Protein AF-A0A4Q2D491-F1 (afdb_monomer_lite)

Foldseek 3Di:
DWADPNRDADFQRADFAQLLCVLQPCVQDPPSQDLDLCVLDDPNAGDPSHDFSLPRLQFDDPNRNPCPVVLLVVLLLLLQQCLQADQQAADADPVRHHDQDDQDDDVVLLLVQLQVLLCQLQVDHRDDDPDPLSVLLVLLLVVVVCVPDPPSQCCNVVVVLVPPDCPDVSNVVVVVVVVNVVSLCCLLDVSLVVSLVCVVVVNGDDHQSNVQVVPADDDDDPSSVVSSSVSSVVSSCSSSVRRPLSSQLSSLSSSSSNVCVVLSVVQSVQCCVQVNRSGRDDPVSVVSRSSSVSSSSSSSSNDSSPSRDDKDFACAWDADPNIIHHGGHTYGDHD

InterPro domains:
  IPR001128 Cytochrome P450 [PF00067] (1-97)
  IPR001128 Cytochrome P450 [PF00067] (179-332)
  IPR002401 Cytochrome P450, E-class, group I [PR00463] (18-42)
  IPR002401 Cytochrome P450, E-class, group I [PR00463] (55-65)
  IPR002401 Cytochrome P450, E-class, group I [PR00463] (65-88)
  IPR017972 Cytochrome P450, conserved site [PS00086] (58-67)
  IPR036396 Cytochrome P450 superfamily [G3DSA:1.10.630.10] (1-112)
  IPR036396 Cytochrome P450 superfamily [G3DSA:1.10.630.10] (113-335)
  IPR036396 Cytochrome P450 superfamily [SSF48264] (1-95)
  IPR036396 Cytochrome P450 superfamily [SSF48264] (119-334)
  IPR050364 Cytochrome P450 monooxygenase, fungi [PTHR46300] (119-334)

Structure (mmCIF, N/CA/C/O backbone):
data_AF-A0A4Q2D491-F1
#
_entry.id   AF-A0A4Q2D491-F1
#
loop_
_atom_site.group_PDB
_atom_site.id
_atom_site.type_symbol
_atom_site.label_atom_id
_atom_site.label_alt_id
_atom_site.label_comp_id
_atom_site.label_asym_id
_atom_site.label_entity_id
_atom_site.label_seq_id
_atom_site.pdbx_PDB_ins_code
_atom_site.Cartn_x
_atom_site.Cartn_y
_atom_site.Cartn_z
_atom_site.occupancy
_atom_site.B_iso_or_equiv
_atom_site.auth_seq_id
_atom_site.auth_comp_id
_atom_site.auth_asym_id
_atom_site.auth_atom_id
_atom_site.pdbx_PDB_model_num
ATOM 1 N N . ASP A 1 1 ? -6.717 -22.968 -24.509 1.00 47.34 1 ASP A N 1
ATOM 2 C CA . ASP A 1 1 ? -8.047 -22.905 -23.898 1.00 47.34 1 ASP A CA 1
ATOM 3 C C . ASP A 1 1 ? -8.009 -23.733 -22.624 1.00 47.34 1 ASP A C 1
ATOM 5 O O . ASP A 1 1 ? -7.228 -24.673 -22.587 1.00 47.34 1 ASP A O 1
ATOM 9 N N . ASP A 1 2 ? -8.768 -23.362 -21.606 1.00 48.88 2 ASP A N 1
ATOM 10 C CA . ASP A 1 2 ? -8.776 -23.916 -20.249 1.00 48.88 2 ASP A CA 1
ATOM 11 C C . ASP A 1 2 ? -10.232 -24.236 -19.840 1.00 48.88 2 ASP A C 1
ATOM 13 O O . ASP A 1 2 ? -11.151 -23.842 -20.555 1.00 48.88 2 ASP A O 1
ATOM 17 N N . VAL A 1 3 ? -10.471 -25.006 -18.779 1.00 57.97 3 VAL A N 1
ATOM 18 C CA . VAL A 1 3 ? -11.805 -25.252 -18.212 1.00 57.97 3 VAL A CA 1
ATOM 19 C C . VAL A 1 3 ? -11.719 -25.150 -16.690 1.00 57.97 3 VAL A C 1
ATOM 21 O O . VAL A 1 3 ? -11.166 -26.037 -16.056 1.00 57.97 3 VAL A O 1
ATOM 24 N N . TYR A 1 4 ? -12.301 -24.111 -16.093 1.00 58.81 4 TYR A N 1
ATOM 25 C CA . TYR A 1 4 ? -12.357 -23.935 -14.634 1.00 58.81 4 TYR A CA 1
ATOM 26 C C . TYR A 1 4 ? -13.796 -24.116 -14.151 1.00 58.81 4 TYR A C 1
ATOM 28 O O . TYR A 1 4 ? -14.694 -23.515 -14.734 1.00 58.81 4 TYR A O 1
ATOM 36 N N . ASP A 1 5 ? -14.043 -24.971 -13.154 1.00 64.94 5 ASP A N 1
ATOM 37 C CA . ASP A 1 5 ? -15.394 -25.324 -12.669 1.00 64.94 5 ASP A CA 1
ATOM 38 C C . ASP A 1 5 ? -16.400 -25.677 -13.787 1.00 64.94 5 ASP A C 1
ATOM 40 O O . ASP A 1 5 ? -17.589 -25.367 -13.730 1.00 64.94 5 ASP A O 1
ATOM 44 N N . GLY A 1 6 ? -15.918 -26.326 -14.852 1.00 73.12 6 GLY A N 1
ATOM 45 C CA . GLY A 1 6 ? -16.731 -26.686 -16.020 1.00 73.12 6 GLY A CA 1
ATOM 46 C C . GLY A 1 6 ? -16.909 -25.575 -17.068 1.00 73.12 6 GLY A C 1
ATOM 47 O O . GLY A 1 6 ? -17.537 -25.820 -18.098 1.00 73.12 6 GLY A O 1
ATOM 48 N N . TYR A 1 7 ? -16.325 -24.388 -16.873 1.00 56.91 7 TYR A N 1
ATOM 49 C CA . TYR A 1 7 ? -16.370 -23.262 -17.814 1.00 56.91 7 TYR A CA 1
ATOM 50 C C . TYR A 1 7 ? -15.149 -23.207 -18.727 1.00 56.91 7 TYR A C 1
ATOM 52 O O . TYR A 1 7 ? -14.037 -23.007 -18.254 1.00 56.91 7 TYR A O 1
ATOM 60 N N . PHE A 1 8 ? -15.356 -23.285 -20.043 1.00 68.31 8 PHE A N 1
ATOM 61 C CA . PHE A 1 8 ? -14.289 -23.153 -21.039 1.00 68.31 8 PHE A CA 1
ATOM 62 C C . PHE A 1 8 ? -13.758 -21.710 -21.164 1.00 68.31 8 PHE A C 1
ATOM 64 O O . PHE A 1 8 ? -14.511 -20.784 -21.459 1.00 68.31 8 PHE A O 1
ATOM 71 N N . ILE A 1 9 ? -12.447 -21.535 -21.005 1.00 66.56 9 ILE A N 1
ATOM 72 C CA . ILE A 1 9 ? -11.675 -20.290 -21.048 1.00 66.56 9 ILE A CA 1
ATOM 73 C C . ILE A 1 9 ? -10.762 -20.308 -22.292 1.00 66.56 9 ILE A C 1
ATOM 75 O O . ILE A 1 9 ? -9.704 -20.933 -22.289 1.00 66.56 9 ILE A O 1
ATOM 79 N N . PRO A 1 10 ? -11.101 -19.615 -23.386 1.00 60.81 10 PRO A N 1
ATOM 80 C CA . PRO A 1 10 ? -10.273 -19.589 -24.593 1.00 60.81 10 PRO A CA 1
ATOM 81 C C . PRO A 1 10 ? -8.846 -19.042 -24.386 1.00 60.81 10 PRO A C 1
ATOM 83 O O . PRO A 1 10 ? -8.583 -18.217 -23.511 1.00 60.81 10 PRO A O 1
ATOM 86 N N . LYS A 1 11 ? -7.906 -19.419 -25.253 1.00 53.31 11 LYS A N 1
ATOM 87 C CA . LYS A 1 11 ? -6.553 -18.857 -25.322 1.00 53.31 11 LYS A CA 1
ATOM 88 C C . LYS A 1 11 ? -6.635 -17.353 -25.573 1.00 53.31 11 LYS A C 1
ATOM 90 O O . LYS A 1 11 ? -7.347 -16.898 -26.463 1.00 53.31 11 LYS A O 1
ATOM 95 N N . GLY A 1 12 ? -5.861 -16.586 -24.808 1.00 59.22 12 GLY A N 1
ATOM 96 C CA . GLY A 1 12 ? -5.894 -15.123 -24.865 1.00 59.22 12 GLY A CA 1
ATOM 97 C C . GLY A 1 12 ? -7.047 -14.489 -24.077 1.00 59.22 12 GLY A C 1
ATOM 98 O O . GLY A 1 12 ? -7.159 -13.263 -24.077 1.00 59.22 12 GLY A O 1
ATOM 99 N N . THR A 1 13 ? -7.867 -15.288 -23.381 1.00 57.44 13 THR A N 1
ATOM 100 C CA . THR A 1 13 ? -8.805 -14.784 -22.367 1.00 57.44 13 THR A CA 1
ATOM 101 C C . THR A 1 13 ? -8.038 -14.118 -21.232 1.00 57.44 13 THR A C 1
ATOM 103 O O . THR A 1 13 ? -6.952 -14.558 -20.858 1.00 57.44 13 THR A O 1
ATOM 106 N N . ILE A 1 14 ? -8.615 -13.039 -20.709 1.00 61.59 14 ILE A N 1
ATOM 107 C CA . ILE A 1 14 ? -8.127 -12.325 -19.534 1.00 61.59 14 ILE A CA 1
ATOM 108 C C . ILE A 1 14 ? -9.019 -12.733 -18.368 1.00 61.59 14 ILE A C 1
ATOM 110 O O . ILE A 1 14 ? -10.216 -12.458 -18.396 1.00 61.59 14 ILE A O 1
ATOM 114 N N . VAL A 1 15 ? -8.444 -13.383 -17.363 1.00 60.94 15 VAL A N 1
ATOM 115 C CA . VAL A 1 15 ? -9.146 -13.791 -16.134 1.00 60.94 15 VAL A CA 1
ATOM 116 C C . VAL A 1 15 ? -8.728 -12.843 -15.025 1.00 60.94 15 VAL A C 1
ATOM 118 O O . VAL A 1 15 ? -7.535 -12.739 -14.825 1.00 60.94 15 VAL A O 1
ATOM 121 N N . PHE A 1 16 ? -9.640 -12.161 -14.326 1.00 67.56 16 PHE A N 1
ATOM 122 C CA . PHE A 1 16 ? -9.298 -11.225 -13.241 1.00 67.56 16 PHE A CA 1
ATOM 123 C C . PHE A 1 16 ? -9.371 -11.890 -11.864 1.00 67.56 16 PHE A C 1
ATOM 125 O O . PHE A 1 16 ? -10.321 -12.613 -11.577 1.00 67.56 16 PHE A O 1
ATOM 132 N N . GLY A 1 17 ? -8.404 -11.580 -10.998 1.00 73.31 17 GLY A N 1
ATOM 133 C CA . GLY A 1 17 ? -8.404 -12.008 -9.607 1.00 73.31 17 GLY A CA 1
ATOM 134 C C . GLY A 1 17 ? -9.293 -11.070 -8.822 1.00 73.31 17 GLY A C 1
ATOM 135 O O . GLY A 1 17 ? -8.900 -9.934 -8.553 1.00 73.31 17 GLY A O 1
ATOM 136 N N . ASN A 1 18 ? -10.509 -11.507 -8.510 1.00 83.75 18 ASN A N 1
ATOM 137 C CA . ASN A 1 18 ? -11.500 -10.654 -7.872 1.00 83.75 18 ASN A CA 1
ATOM 138 C C . ASN A 1 18 ? -11.264 -10.604 -6.357 1.00 83.75 18 ASN A C 1
ATOM 140 O O . ASN A 1 18 ? -12.032 -11.170 -5.584 1.00 83.75 18 ASN A O 1
ATOM 144 N N . ALA A 1 19 ? -10.194 -9.918 -5.939 1.00 88.31 19 ALA A N 1
ATOM 145 C CA . ALA A 1 19 ? -9.876 -9.696 -4.528 1.00 88.31 19 ALA A CA 1
ATOM 146 C C . ALA A 1 19 ? -11.067 -9.091 -3.775 1.00 88.31 19 ALA A C 1
ATOM 148 O O . ALA A 1 19 ? -11.337 -9.479 -2.642 1.00 88.31 19 ALA A O 1
ATOM 149 N N . TRP A 1 20 ? -11.823 -8.193 -4.419 1.00 91.69 20 TRP A N 1
ATOM 150 C CA . TRP A 1 20 ? -13.061 -7.666 -3.847 1.00 91.69 20 TRP A CA 1
ATOM 151 C C . TRP A 1 20 ? -14.100 -8.759 -3.614 1.00 91.69 20 TRP A C 1
ATOM 153 O O . TRP A 1 20 ? -14.623 -8.840 -2.510 1.00 91.69 20 TRP A O 1
ATOM 163 N N . GLY A 1 21 ? -14.341 -9.618 -4.605 1.00 90.94 21 GLY A N 1
ATOM 164 C CA . GLY A 1 21 ? -15.260 -10.751 -4.500 1.00 90.94 21 GLY A CA 1
ATOM 165 C C . GLY A 1 21 ? -14.878 -11.708 -3.375 1.00 90.94 21 GLY A C 1
ATOM 166 O O . GLY A 1 21 ? -15.711 -11.978 -2.522 1.00 90.94 21 GLY A O 1
ATOM 167 N N . ILE A 1 22 ? -13.609 -12.125 -3.308 1.00 90.69 22 ILE A N 1
ATOM 168 C CA . ILE A 1 22 ? -13.096 -13.016 -2.250 1.00 90.69 22 ILE A CA 1
ATOM 169 C C . ILE A 1 22 ? -13.307 -12.385 -0.863 1.00 90.69 22 ILE A C 1
ATOM 171 O O . ILE A 1 22 ? -13.698 -13.049 0.089 1.00 90.69 22 ILE A O 1
ATOM 175 N N . MET A 1 23 ? -13.070 -11.077 -0.739 1.00 94.19 23 MET A N 1
ATOM 176 C CA . MET A 1 23 ? -13.169 -10.347 0.530 1.00 94.19 23 MET A CA 1
ATOM 177 C C . MET A 1 23 ? -14.598 -9.906 0.880 1.00 94.19 23 MET A C 1
ATOM 179 O O . MET A 1 23 ? -14.816 -9.371 1.969 1.00 94.19 23 MET A O 1
ATOM 183 N N . HIS A 1 24 ? -15.559 -10.124 -0.022 1.00 94.75 24 HIS A N 1
ATOM 184 C CA . HIS A 1 24 ? -16.980 -9.816 0.159 1.00 94.75 24 HIS A CA 1
ATOM 185 C C . HIS A 1 24 ? -17.886 -11.035 -0.052 1.00 94.75 24 HIS A C 1
ATOM 187 O O . HIS A 1 24 ? -19.096 -10.876 -0.217 1.00 94.75 24 HIS A O 1
ATOM 193 N N . ASP A 1 25 ? -17.316 -12.239 -0.040 1.00 94.00 25 ASP A N 1
ATOM 194 C CA . ASP A 1 25 ? -18.075 -13.477 -0.129 1.00 94.00 25 ASP A CA 1
ATOM 195 C C . ASP A 1 25 ? -18.938 -13.646 1.139 1.00 94.00 25 ASP A C 1
ATOM 197 O O . ASP A 1 25 ? -18.376 -13.723 2.238 1.00 94.00 25 ASP A O 1
ATOM 201 N N . PRO A 1 26 ? -20.282 -13.674 1.031 1.00 94.50 26 PRO A N 1
ATOM 202 C CA . PRO A 1 26 ? -21.166 -13.824 2.184 1.00 94.50 26 PRO A CA 1
ATOM 203 C C . PRO A 1 26 ? -21.059 -15.194 2.869 1.00 94.50 26 PRO A C 1
ATOM 205 O O . PRO A 1 26 ? -21.454 -15.299 4.030 1.00 94.50 26 PRO A O 1
ATOM 208 N N . ASP A 1 27 ? -20.517 -16.214 2.195 1.00 92.75 27 ASP A N 1
ATOM 209 C CA . ASP A 1 27 ? -20.285 -17.536 2.787 1.00 92.75 27 ASP A CA 1
ATOM 210 C C . ASP A 1 27 ? -19.030 -17.547 3.682 1.00 92.75 27 ASP A C 1
ATOM 212 O O . ASP A 1 27 ? -18.901 -18.390 4.572 1.00 92.75 27 ASP A O 1
ATOM 216 N N . VAL A 1 28 ? -18.119 -16.583 3.485 1.00 91.69 28 VAL A N 1
ATOM 217 C CA . VAL A 1 28 ? -16.882 -16.416 4.270 1.00 91.69 28 VAL A CA 1
ATOM 218 C C . VAL A 1 28 ? -17.012 -15.291 5.301 1.00 91.69 28 VAL A C 1
ATOM 220 O O . VAL A 1 28 ? -16.565 -15.429 6.441 1.00 91.69 28 VAL A O 1
ATOM 223 N N . PHE A 1 29 ? -17.620 -14.166 4.919 1.00 94.44 29 PHE A N 1
ATOM 224 C CA . PHE A 1 29 ? -17.754 -12.972 5.749 1.00 94.44 29 PHE A CA 1
ATOM 225 C C . PHE A 1 29 ? -19.225 -12.622 5.969 1.00 94.44 29 PHE A C 1
ATOM 227 O O . PHE A 1 29 ? -19.897 -12.115 5.074 1.00 94.44 29 PHE A O 1
ATOM 234 N N . GLU A 1 30 ? -19.709 -12.793 7.201 1.00 93.75 30 GLU A N 1
ATOM 235 C CA . GLU A 1 30 ? -21.053 -12.346 7.579 1.00 93.75 30 GLU A CA 1
ATOM 236 C C . GLU A 1 30 ? -21.197 -10.824 7.398 1.00 93.75 30 GLU A C 1
ATOM 238 O O . GLU A 1 30 ? -20.376 -10.052 7.909 1.00 93.75 30 GLU A O 1
ATOM 243 N N . ASP A 1 31 ? -22.255 -10.397 6.701 1.00 94.94 31 ASP A N 1
ATOM 244 C CA . ASP A 1 31 ? -22.530 -8.994 6.362 1.00 94.94 31 ASP A CA 1
ATOM 245 C C . ASP A 1 31 ? -21.290 -8.288 5.767 1.00 94.94 31 ASP A C 1
ATOM 247 O O . ASP A 1 31 ? -20.696 -7.399 6.391 1.00 94.94 31 ASP A O 1
ATOM 251 N N . PRO A 1 32 ? -20.845 -8.716 4.570 1.00 95.44 32 PRO A N 1
ATOM 252 C CA . PRO A 1 32 ? -19.540 -8.344 4.025 1.00 95.44 32 PRO A CA 1
ATOM 253 C C . PRO A 1 32 ? -19.431 -6.855 3.674 1.00 95.44 32 PRO A C 1
ATOM 255 O O . PRO A 1 32 ? -18.327 -6.320 3.564 1.00 95.44 32 PRO A O 1
ATOM 258 N N . MET A 1 33 ? -20.564 -6.170 3.503 1.00 95.50 33 MET A N 1
ATOM 259 C CA . MET A 1 33 ? -20.611 -4.750 3.147 1.00 95.50 33 MET A CA 1
ATOM 260 C C . MET A 1 33 ? -20.472 -3.822 4.357 1.00 95.50 33 MET A C 1
ATOM 262 O O . MET A 1 33 ? -20.156 -2.643 4.182 1.00 95.50 33 MET A O 1
ATOM 266 N N . ALA A 1 34 ? -20.701 -4.327 5.570 1.00 94.50 34 ALA A N 1
ATOM 267 C CA . ALA A 1 34 ? -20.517 -3.566 6.795 1.00 94.50 34 ALA A CA 1
ATOM 268 C C . ALA A 1 34 ? -19.050 -3.589 7.239 1.00 94.50 34 ALA A C 1
ATOM 270 O O . ALA A 1 34 ? -18.360 -4.601 7.101 1.00 94.50 34 ALA A O 1
ATOM 271 N N . PHE A 1 35 ? -18.588 -2.471 7.799 1.00 95.69 35 PHE A N 1
ATOM 272 C CA . PHE A 1 35 ? -17.279 -2.379 8.436 1.00 95.69 35 PHE A CA 1
ATOM 273 C C . PHE A 1 35 ? -17.396 -2.896 9.876 1.00 95.69 35 PHE A C 1
ATOM 275 O O . PHE A 1 35 ? -17.970 -2.212 10.715 1.00 95.69 35 PHE A O 1
ATOM 282 N N . LYS A 1 36 ? -16.906 -4.110 10.146 1.00 95.50 36 LYS A N 1
ATOM 283 C CA . LYS A 1 36 ? -17.017 -4.807 11.443 1.00 95.50 36 LYS A CA 1
ATOM 284 C C . LYS A 1 36 ? -15.678 -5.402 11.898 1.00 95.50 36 LYS A C 1
ATOM 286 O O . LYS A 1 36 ? -15.443 -6.593 11.677 1.00 95.50 36 LYS A O 1
ATOM 291 N N . PRO A 1 37 ? -14.767 -4.619 12.504 1.00 96.19 37 PRO A N 1
ATOM 292 C CA . PRO A 1 37 ? -13.490 -5.122 13.015 1.00 96.19 37 PRO A CA 1
ATOM 293 C C . PRO A 1 37 ? -13.621 -6.272 14.010 1.00 96.19 37 PRO A C 1
ATOM 295 O O . PRO A 1 37 ? -12.779 -7.166 14.033 1.00 96.19 37 PRO A O 1
ATOM 298 N N . GLU A 1 38 ? -14.696 -6.295 14.795 1.00 95.25 38 GLU A N 1
ATOM 299 C CA . GLU A 1 38 ? -14.964 -7.305 15.813 1.00 95.25 38 GLU A CA 1
ATOM 300 C C . GLU A 1 38 ? -14.979 -8.738 15.268 1.00 95.25 38 GLU A C 1
ATOM 302 O O . GLU A 1 38 ? -14.705 -9.663 16.027 1.00 95.25 38 GLU A O 1
ATOM 307 N N . ARG A 1 39 ? -15.197 -8.949 13.958 1.00 95.50 39 ARG A N 1
ATOM 308 C CA . ARG A 1 39 ? -15.107 -10.287 13.346 1.00 95.50 39 ARG A CA 1
ATOM 309 C C . ARG A 1 39 ? -13.721 -10.912 13.536 1.00 95.50 39 ARG A C 1
ATOM 311 O O . ARG A 1 39 ? -13.605 -12.115 13.764 1.00 95.50 39 ARG A O 1
ATOM 318 N N . PHE A 1 40 ? -12.671 -10.091 13.512 1.00 96.19 40 PHE A N 1
ATOM 319 C CA . PHE A 1 40 ? -11.289 -10.526 13.718 1.00 96.19 40 PHE A CA 1
ATOM 320 C C . PHE A 1 40 ? -10.933 -10.715 15.195 1.00 96.19 40 PHE A C 1
ATOM 322 O O . PHE A 1 40 ? -9.774 -10.996 15.504 1.00 96.19 40 PHE A O 1
ATOM 329 N N . LEU A 1 41 ? -11.906 -10.599 16.104 1.00 94.94 41 LEU A N 1
ATOM 330 C CA . LEU A 1 41 ? -11.734 -10.787 17.536 1.00 94.94 41 LEU A CA 1
ATOM 331 C C . LEU A 1 41 ? -12.637 -11.906 18.069 1.00 94.94 41 LEU A C 1
ATOM 333 O O . LEU A 1 41 ? -13.798 -12.044 17.699 1.00 94.94 41 LEU A O 1
ATOM 337 N N . ARG A 1 42 ? -12.097 -12.708 18.985 1.00 94.06 42 ARG A N 1
ATOM 338 C CA . ARG A 1 42 ? -12.832 -13.667 19.813 1.00 94.06 42 ARG A CA 1
ATOM 339 C C . ARG A 1 42 ? -12.320 -13.527 21.240 1.00 94.06 42 ARG A C 1
ATOM 341 O O . ARG A 1 42 ? -11.121 -13.651 21.477 1.00 94.06 42 ARG A O 1
ATOM 348 N N . ASP A 1 43 ? -13.212 -13.206 22.175 1.00 89.56 43 ASP A N 1
ATOM 349 C CA . ASP A 1 43 ? -12.875 -12.968 23.588 1.00 89.56 43 ASP A CA 1
ATOM 350 C C . ASP A 1 43 ? -11.746 -11.931 23.789 1.00 89.56 43 ASP A C 1
ATOM 352 O O . ASP A 1 43 ? -10.864 -12.092 24.635 1.00 89.56 43 ASP A O 1
ATOM 356 N N . GLY A 1 44 ? -11.740 -10.875 22.965 1.00 83.88 44 GLY A N 1
ATOM 357 C CA . GLY A 1 44 ? -10.727 -9.809 22.998 1.00 83.88 44 GLY A CA 1
ATOM 358 C C . GLY A 1 44 ? -9.349 -10.207 22.453 1.00 83.88 44 GLY A C 1
ATOM 359 O O . GLY A 1 44 ? -8.383 -9.475 22.645 1.00 83.88 44 GLY A O 1
ATOM 360 N N . LYS A 1 45 ? -9.235 -11.362 21.788 1.00 89.00 45 LYS A N 1
ATOM 361 C CA . LYS A 1 45 ? -8.001 -11.854 21.154 1.00 89.00 45 LYS A CA 1
ATOM 362 C C . LYS A 1 45 ? -8.201 -12.052 19.652 1.00 89.00 45 LYS A C 1
ATOM 364 O O . LYS A 1 45 ? -9.345 -12.210 19.233 1.00 89.00 45 LYS A O 1
ATOM 369 N N . PRO A 1 46 ? -7.126 -12.098 18.843 1.00 90.94 46 PRO A N 1
ATOM 370 C CA . PRO A 1 46 ? -7.237 -12.396 17.418 1.00 90.94 46 PRO A CA 1
ATOM 371 C C . PRO A 1 46 ? -8.024 -13.687 17.165 1.00 90.94 46 PRO A C 1
ATOM 373 O O . PRO A 1 46 ? -7.720 -14.727 17.750 1.00 90.94 46 PRO A O 1
ATOM 376 N N . ASN A 1 47 ? -9.033 -13.610 16.301 1.00 93.62 47 ASN A N 1
ATOM 377 C CA . ASN A 1 47 ? -9.865 -14.739 15.908 1.00 93.62 47 ASN A CA 1
ATOM 378 C C . ASN A 1 47 ? -9.196 -15.504 14.750 1.00 93.62 47 ASN A C 1
ATOM 380 O O . ASN A 1 47 ? -9.137 -14.965 13.644 1.00 93.62 47 ASN A O 1
ATOM 384 N N . PRO A 1 48 ? -8.692 -16.735 14.966 1.00 90.19 48 PRO A N 1
ATOM 385 C CA . PRO A 1 48 ? -8.008 -17.496 13.921 1.00 90.19 48 PRO A CA 1
ATOM 386 C C . PRO A 1 48 ? -8.963 -18.099 12.882 1.00 90.19 48 PRO A C 1
ATOM 388 O O . PRO A 1 48 ? -8.497 -18.581 11.854 1.00 90.19 48 PRO A O 1
ATOM 391 N N . ASP A 1 49 ? -10.274 -18.086 13.141 1.00 91.38 49 ASP A N 1
ATOM 392 C CA . ASP A 1 49 ? -11.268 -18.723 12.272 1.00 91.38 49 ASP A CA 1
ATOM 393 C C . ASP A 1 49 ? -11.692 -17.826 11.100 1.00 91.38 49 ASP A C 1
ATOM 395 O O . ASP A 1 49 ? -12.338 -18.299 10.168 1.00 91.38 49 ASP A O 1
ATOM 399 N N . ILE A 1 50 ? -11.345 -16.534 11.136 1.00 93.81 50 ILE A N 1
ATOM 400 C CA . ILE A 1 50 ? -11.626 -15.611 10.034 1.00 93.81 50 ILE A CA 1
ATOM 401 C C . ILE A 1 50 ? -10.444 -15.578 9.079 1.00 93.81 50 ILE A C 1
ATOM 403 O O . ILE A 1 50 ? -9.290 -15.441 9.490 1.00 93.81 50 ILE A O 1
ATOM 407 N N . LEU A 1 51 ? -10.755 -15.653 7.787 1.00 93.56 51 LEU A N 1
ATOM 408 C CA . LEU A 1 51 ? -9.775 -15.547 6.720 1.00 93.56 51 LEU A CA 1
ATOM 409 C C . LEU A 1 51 ? -9.004 -14.225 6.823 1.00 93.56 51 LEU A C 1
ATOM 411 O O . LEU A 1 51 ? -9.592 -13.141 6.803 1.00 93.56 51 LEU A O 1
ATOM 415 N N . ASP A 1 52 ? -7.677 -14.319 6.903 1.00 93.50 52 ASP A N 1
ATOM 416 C CA . ASP A 1 52 ? -6.819 -13.141 6.953 1.00 93.50 52 ASP A CA 1
ATOM 417 C C . ASP A 1 52 ? -6.868 -12.398 5.600 1.00 93.50 52 ASP A C 1
ATOM 419 O O . ASP A 1 52 ? -6.495 -12.977 4.570 1.00 93.50 52 ASP A O 1
ATOM 423 N N . PRO A 1 53 ? -7.281 -11.115 5.565 1.00 93.06 53 PRO A N 1
ATOM 424 C CA . PRO A 1 53 ? -7.409 -10.353 4.324 1.00 93.06 53 PRO A CA 1
ATOM 425 C C . PRO A 1 53 ? -6.089 -10.178 3.571 1.00 93.06 53 PRO A C 1
ATOM 427 O O . PRO A 1 53 ? -6.092 -9.895 2.367 1.00 93.06 53 PRO A O 1
ATOM 430 N N . MET A 1 54 ? -4.948 -10.393 4.233 1.00 89.00 54 MET A N 1
ATOM 431 C CA . MET A 1 54 ? -3.629 -10.398 3.603 1.00 89.00 54 MET A CA 1
ATOM 432 C C . MET A 1 54 ? -3.525 -11.392 2.437 1.00 89.00 54 MET A C 1
ATOM 434 O O . MET A 1 54 ? -2.704 -11.172 1.543 1.00 89.00 54 MET A O 1
ATOM 438 N N . ILE A 1 55 ? -4.352 -12.448 2.417 1.00 87.44 55 ILE A N 1
ATOM 439 C CA . ILE A 1 55 ? -4.346 -13.482 1.371 1.00 87.44 55 ILE A CA 1
ATOM 440 C C . ILE A 1 55 ? -4.715 -12.948 -0.020 1.00 87.44 55 ILE A C 1
ATOM 442 O O . ILE A 1 55 ? -4.198 -13.446 -1.017 1.00 87.44 55 ILE A O 1
ATOM 446 N N . ALA A 1 56 ? -5.579 -11.929 -0.090 1.00 87.62 56 ALA A N 1
ATOM 447 C CA . ALA A 1 56 ? -6.086 -11.374 -1.346 1.00 87.62 56 ALA A CA 1
ATOM 448 C C . ALA A 1 56 ? -5.670 -9.912 -1.560 1.00 87.62 56 ALA A C 1
ATOM 450 O O . ALA A 1 56 ? -5.413 -9.504 -2.692 1.00 87.62 56 ALA A O 1
ATOM 451 N N . THR A 1 57 ? -5.521 -9.139 -0.478 1.00 89.94 57 THR A N 1
ATOM 452 C CA . THR A 1 57 ? -5.250 -7.690 -0.533 1.00 89.94 57 THR A CA 1
ATOM 453 C C . THR A 1 57 ? -3.956 -7.356 -1.281 1.00 89.94 57 THR A C 1
ATOM 455 O O . THR A 1 57 ? -3.862 -6.348 -1.981 1.00 89.94 57 THR A O 1
ATOM 458 N N . PHE A 1 58 ? -2.935 -8.206 -1.148 1.00 89.88 58 PHE A N 1
ATOM 459 C CA . PHE A 1 58 ? -1.596 -7.954 -1.685 1.00 89.88 58 PHE A CA 1
ATOM 460 C C . PHE A 1 58 ? -1.273 -8.769 -2.943 1.00 89.88 58 PHE A C 1
ATOM 462 O O . PHE A 1 58 ? -0.127 -8.760 -3.400 1.00 89.88 58 PHE A O 1
ATOM 469 N N . GLY A 1 59 ? -2.266 -9.440 -3.527 1.00 85.56 59 GLY A N 1
ATOM 470 C CA . GLY A 1 59 ? -2.091 -10.316 -4.682 1.00 85.56 59 GLY A CA 1
ATOM 471 C C . GLY A 1 59 ? -1.487 -11.677 -4.330 1.00 85.56 59 GLY A C 1
ATOM 472 O O . GLY A 1 59 ? -1.280 -12.015 -3.168 1.00 85.56 59 GLY A O 1
ATOM 473 N N . PHE A 1 60 ? -1.196 -12.471 -5.362 1.00 81.88 60 PHE A N 1
ATOM 474 C CA . PHE A 1 60 ? -1.048 -13.921 -5.219 1.00 81.88 60 PHE A CA 1
ATOM 475 C C . PHE A 1 60 ? 0.308 -14.452 -5.711 1.00 81.88 60 PHE A C 1
ATOM 477 O O . PHE A 1 60 ? 0.916 -13.943 -6.662 1.00 81.88 60 PHE A O 1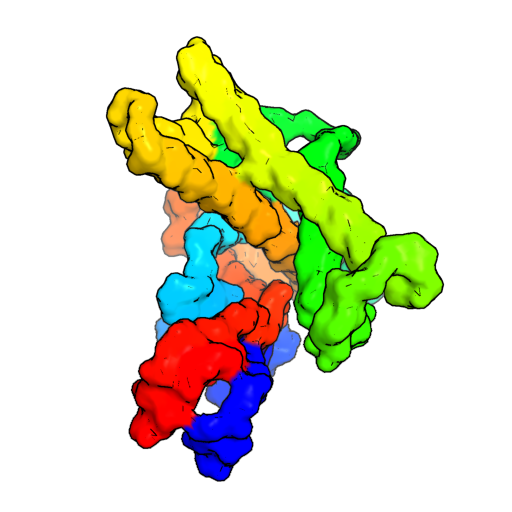
ATOM 484 N N . GLY A 1 61 ? 0.766 -15.543 -5.091 1.00 77.88 61 GLY A N 1
ATOM 485 C CA . GLY A 1 61 ? 1.925 -16.323 -5.533 1.00 77.88 61 GLY A CA 1
ATOM 486 C C . GLY A 1 61 ? 3.237 -15.530 -5.601 1.00 77.88 61 GLY A C 1
ATOM 487 O O . GLY A 1 61 ? 3.505 -14.651 -4.786 1.00 77.88 61 GLY A O 1
ATOM 488 N N . ARG A 1 62 ? 4.077 -15.824 -6.605 1.00 76.12 62 ARG A N 1
ATOM 489 C CA . ARG A 1 62 ? 5.412 -15.202 -6.782 1.00 76.12 62 ARG A CA 1
ATOM 490 C C . ARG A 1 62 ? 5.376 -13.688 -7.038 1.00 76.12 62 ARG A C 1
ATOM 492 O O . ARG A 1 62 ? 6.424 -13.052 -7.033 1.00 76.12 62 ARG A O 1
ATOM 499 N N . ARG A 1 63 ? 4.200 -13.122 -7.314 1.00 79.12 63 ARG A N 1
ATOM 500 C CA . ARG A 1 63 ? 3.995 -11.690 -7.577 1.00 79.12 63 ARG A CA 1
ATOM 501 C C . ARG A 1 63 ? 3.214 -11.000 -6.461 1.00 79.12 63 ARG A C 1
ATOM 503 O O . ARG A 1 63 ? 2.766 -9.874 -6.664 1.00 79.12 63 ARG A O 1
ATOM 510 N N . ILE A 1 64 ? 3.091 -11.644 -5.297 1.00 85.88 64 ILE A N 1
ATOM 511 C CA . ILE A 1 64 ? 2.602 -10.991 -4.083 1.00 85.88 64 ILE A CA 1
ATOM 512 C C . ILE A 1 64 ? 3.380 -9.695 -3.838 1.00 85.88 64 ILE A C 1
ATOM 514 O O . ILE A 1 64 ? 4.596 -9.634 -4.049 1.00 85.88 64 ILE A O 1
ATOM 518 N N . CYS A 1 65 ? 2.671 -8.655 -3.406 1.00 89.19 65 CYS A N 1
ATOM 519 C CA . CYS A 1 65 ? 3.225 -7.324 -3.233 1.00 89.19 65 CYS A CA 1
ATOM 520 C C . CYS A 1 65 ? 4.488 -7.369 -2.350 1.00 89.19 65 CYS A C 1
ATOM 522 O O . CYS A 1 65 ? 4.420 -7.778 -1.178 1.00 89.19 65 CYS A O 1
ATOM 524 N N . PRO A 1 66 ? 5.648 -6.927 -2.874 1.00 86.94 66 PRO A N 1
ATOM 525 C CA . PRO A 1 66 ? 6.873 -6.870 -2.085 1.00 86.94 66 PRO A CA 1
ATOM 526 C C . PRO A 1 66 ? 6.781 -5.803 -0.984 1.00 86.94 66 PRO A C 1
ATOM 528 O O . PRO A 1 66 ? 7.362 -5.974 0.082 1.00 86.94 66 PRO A O 1
ATOM 531 N N . GLY A 1 67 ? 5.992 -4.744 -1.204 1.00 86.62 67 GLY A N 1
ATOM 532 C CA . GLY A 1 67 ? 5.785 -3.645 -0.259 1.00 86.62 67 GLY A CA 1
ATOM 533 C C . GLY A 1 67 ? 4.785 -3.926 0.867 1.00 86.62 67 GLY A C 1
ATOM 534 O O . GLY A 1 67 ? 4.566 -3.042 1.687 1.00 86.62 67 GLY A O 1
ATOM 535 N N . ARG A 1 68 ? 4.179 -5.123 0.943 1.00 91.00 68 ARG A N 1
ATOM 536 C CA . ARG A 1 68 ? 3.094 -5.419 1.904 1.00 91.00 68 ARG A CA 1
ATOM 537 C C . ARG A 1 68 ? 3.469 -5.163 3.364 1.00 91.00 68 ARG A C 1
ATOM 539 O O . ARG A 1 68 ? 2.648 -4.669 4.119 1.00 91.00 68 ARG A O 1
ATOM 546 N N . LEU A 1 69 ? 4.712 -5.470 3.744 1.00 89.88 69 LEU A N 1
ATOM 547 C CA . LEU A 1 69 ? 5.187 -5.287 5.117 1.00 89.88 69 LEU A CA 1
ATOM 548 C C . LEU A 1 69 ? 5.268 -3.796 5.452 1.00 89.88 69 LEU A C 1
ATOM 550 O O . LEU A 1 69 ? 4.741 -3.362 6.467 1.00 89.88 69 LEU A O 1
ATOM 554 N N . LEU A 1 70 ? 5.848 -3.003 4.547 1.00 89.00 70 LEU A N 1
ATOM 555 C CA . LEU A 1 70 ? 5.906 -1.553 4.696 1.00 89.00 70 LEU A CA 1
ATOM 556 C C . LEU A 1 70 ? 4.501 -0.939 4.730 1.00 89.00 70 LEU A C 1
ATOM 558 O O . LEU A 1 70 ? 4.234 -0.091 5.574 1.00 89.00 70 LEU A O 1
ATOM 562 N N . ALA A 1 71 ? 3.603 -1.375 3.844 1.00 90.69 71 ALA A N 1
ATOM 563 C CA . ALA A 1 71 ? 2.235 -0.869 3.771 1.00 90.69 71 ALA A CA 1
ATOM 564 C C . ALA A 1 71 ? 1.440 -1.160 5.053 1.00 90.69 71 ALA A C 1
ATOM 566 O O . ALA A 1 71 ? 0.821 -0.252 5.599 1.00 90.69 71 ALA A O 1
ATOM 567 N N . VAL A 1 72 ? 1.495 -2.399 5.555 1.00 93.00 72 VAL A N 1
ATOM 568 C CA . VAL A 1 72 ? 0.811 -2.808 6.792 1.00 93.00 72 VAL A CA 1
ATOM 569 C C . VAL A 1 72 ? 1.317 -2.008 7.985 1.00 93.00 72 VAL A C 1
ATOM 571 O O . VAL A 1 72 ? 0.503 -1.471 8.729 1.00 93.00 72 VAL A O 1
ATOM 574 N N . GLU A 1 73 ? 2.634 -1.867 8.150 1.00 92.38 73 GLU A N 1
ATOM 575 C CA . GLU A 1 73 ? 3.179 -1.102 9.277 1.00 92.38 73 GLU A CA 1
ATOM 576 C C . GLU A 1 73 ? 2.902 0.401 9.145 1.00 92.38 73 GLU A C 1
ATOM 578 O O . GLU A 1 73 ? 2.570 1.052 10.131 1.00 92.38 73 GLU A O 1
ATOM 583 N N . THR A 1 74 ? 2.943 0.948 7.927 1.00 91.62 74 THR A N 1
ATOM 584 C CA . THR A 1 74 ? 2.606 2.359 7.685 1.00 91.62 74 THR A CA 1
ATOM 585 C C . THR A 1 74 ? 1.139 2.637 8.005 1.00 91.62 74 THR A C 1
ATOM 587 O O . THR A 1 74 ? 0.834 3.601 8.705 1.00 91.62 74 THR A O 1
ATOM 590 N N . LEU A 1 75 ? 0.218 1.788 7.533 1.00 93.75 75 LEU A N 1
ATOM 591 C CA . LEU A 1 75 ? -1.206 1.921 7.842 1.00 93.75 75 LEU A CA 1
ATOM 592 C C . LEU A 1 75 ? -1.473 1.732 9.330 1.00 93.75 75 LEU A C 1
ATOM 594 O O . LEU A 1 75 ? -2.237 2.506 9.896 1.00 93.75 75 LEU A O 1
ATOM 598 N N . TYR A 1 76 ? -0.815 0.765 9.969 1.00 95.25 76 TYR A N 1
ATOM 599 C CA . TYR A 1 76 ? -0.919 0.567 11.409 1.00 95.25 76 TYR A CA 1
ATOM 600 C C . TYR A 1 76 ? -0.535 1.840 12.173 1.00 95.25 76 TYR A C 1
ATOM 602 O O . TYR A 1 76 ? -1.314 2.306 13.000 1.00 95.25 76 TYR A O 1
ATOM 610 N N . SER A 1 77 ? 0.619 2.443 11.858 1.00 93.19 77 SER A N 1
ATOM 611 C CA . SER A 1 77 ? 1.062 3.697 12.479 1.00 93.19 77 SER A CA 1
ATOM 612 C C . SER A 1 77 ? 0.102 4.858 12.217 1.00 93.19 77 SER A C 1
ATOM 614 O O . SER A 1 77 ? -0.159 5.639 13.131 1.00 93.19 77 SER A O 1
ATOM 616 N N . ILE A 1 78 ? -0.443 4.976 11.000 1.00 92.69 78 ILE A N 1
ATOM 617 C CA . ILE A 1 78 ? -1.436 6.006 10.664 1.00 92.69 78 ILE A CA 1
ATOM 618 C C . ILE A 1 78 ? -2.697 5.818 11.510 1.00 92.69 78 ILE A C 1
ATOM 620 O O . ILE A 1 78 ? -3.152 6.773 12.136 1.00 92.69 78 ILE A O 1
ATOM 624 N N . ILE A 1 79 ? -3.248 4.604 11.553 1.00 95.06 79 ILE A N 1
ATOM 625 C CA . ILE A 1 79 ? -4.484 4.287 12.277 1.00 95.06 79 ILE A CA 1
ATOM 626 C C . ILE A 1 79 ? -4.299 4.550 13.771 1.00 95.06 79 ILE A C 1
ATOM 628 O O . ILE A 1 79 ? -5.044 5.335 14.355 1.00 95.06 79 ILE A O 1
ATOM 632 N N . SER A 1 80 ? -3.282 3.943 14.380 1.00 95.88 80 SER A N 1
ATOM 633 C CA . SER A 1 80 ? -3.067 3.991 15.825 1.00 95.88 80 SER A CA 1
ATOM 634 C C . SER A 1 80 ? -2.762 5.410 16.317 1.00 95.88 80 SER A C 1
ATOM 636 O O . SER A 1 80 ? -3.373 5.869 17.281 1.00 95.88 80 SER A O 1
ATOM 638 N N . SER A 1 81 ? -1.906 6.151 15.604 1.00 94.75 81 SER A N 1
ATOM 639 C CA . SER A 1 81 ? -1.582 7.543 15.949 1.00 94.75 81 SER A CA 1
ATOM 640 C C . SER A 1 81 ? -2.778 8.470 15.757 1.00 94.75 81 SER A C 1
ATOM 642 O O . SER A 1 81 ? -2.989 9.380 16.554 1.00 94.75 81 SER A O 1
ATOM 644 N N . THR A 1 82 ? -3.576 8.249 14.707 1.00 94.31 82 THR A N 1
ATOM 645 C CA . THR A 1 82 ? -4.754 9.084 14.457 1.00 94.31 82 THR A CA 1
ATOM 646 C C . THR A 1 82 ? -5.810 8.864 15.533 1.00 94.31 82 THR A C 1
ATOM 648 O O . THR A 1 82 ? -6.322 9.839 16.073 1.00 94.31 82 THR A O 1
ATOM 651 N N . LEU A 1 83 ? -6.097 7.608 15.888 1.00 95.88 83 LEU A N 1
ATOM 652 C CA . LEU A 1 83 ? -7.059 7.275 16.941 1.00 95.88 83 LEU A CA 1
ATOM 653 C C . LEU A 1 83 ? -6.626 7.806 18.310 1.00 95.88 83 LEU A C 1
ATOM 655 O O . LEU A 1 83 ? -7.465 8.326 19.040 1.00 95.88 83 LEU A O 1
ATOM 659 N N . ALA A 1 84 ? -5.333 7.721 18.637 1.00 95.88 84 ALA A N 1
ATOM 660 C CA . ALA A 1 84 ? -4.801 8.202 19.911 1.00 95.88 84 ALA A CA 1
ATOM 661 C C . ALA A 1 84 ? -4.905 9.730 20.078 1.00 95.88 84 ALA A C 1
ATOM 663 O O . ALA A 1 84 ? -4.993 10.225 21.201 1.00 95.88 84 ALA A O 1
ATOM 664 N N . MET A 1 85 ? -4.883 10.481 18.971 1.00 95.19 85 MET A N 1
ATOM 665 C CA . MET A 1 85 ? -4.773 11.945 18.999 1.00 95.19 85 MET A CA 1
ATOM 666 C C . MET A 1 85 ? -6.043 12.683 18.572 1.00 95.19 85 MET A C 1
ATOM 668 O O . MET A 1 85 ? -6.200 13.860 18.904 1.00 95.19 85 MET A O 1
ATOM 672 N N . TYR A 1 86 ? -6.940 12.039 17.823 1.00 94.81 86 TYR A N 1
ATOM 673 C CA . TYR A 1 86 ? -8.063 12.712 17.178 1.00 94.81 86 TYR A CA 1
ATOM 674 C C . TYR A 1 86 ? -9.374 11.948 17.333 1.00 94.81 86 TYR A C 1
ATOM 676 O O . TYR A 1 86 ? -9.425 10.728 17.228 1.00 94.81 86 TYR A O 1
ATOM 684 N N . ASN A 1 87 ? -10.456 12.718 17.478 1.00 93.19 87 ASN A N 1
ATOM 685 C CA . ASN A 1 87 ? -11.819 12.247 17.260 1.00 93.19 87 ASN A CA 1
ATOM 686 C C . ASN A 1 87 ? -12.255 12.649 15.852 1.00 93.19 87 ASN A C 1
ATOM 688 O O . ASN A 1 87 ? -12.393 13.837 15.549 1.00 93.19 87 ASN A O 1
ATOM 692 N N . ILE A 1 88 ? -12.469 11.663 14.990 1.00 92.62 88 ILE A N 1
ATOM 693 C CA . ILE A 1 88 ? -12.899 11.865 13.611 1.00 92.62 88 ILE A CA 1
ATOM 694 C C . ILE A 1 88 ? -14.424 11.875 13.589 1.00 92.62 88 ILE A C 1
ATOM 696 O O . ILE A 1 88 ? -15.068 10.893 13.948 1.00 92.62 88 ILE A O 1
ATOM 700 N N . LEU A 1 89 ? -15.004 12.997 13.171 1.00 89.19 89 LEU A N 1
ATOM 701 C CA . LEU A 1 89 ? -16.448 13.214 13.148 1.00 89.19 89 LEU A CA 1
ATOM 702 C C . LEU A 1 89 ? -16.920 13.509 11.720 1.00 89.19 89 LEU A C 1
ATOM 704 O O . LEU A 1 89 ? -16.153 14.066 10.928 1.00 89.19 89 LEU A O 1
ATOM 708 N N . PRO A 1 90 ? -18.181 13.185 11.383 1.00 85.62 90 PRO A N 1
ATOM 709 C CA . PRO A 1 90 ? -18.744 13.561 10.096 1.00 85.62 90 PRO A CA 1
ATOM 710 C C . PRO A 1 90 ? -18.778 15.092 9.951 1.00 85.62 90 PRO A C 1
ATOM 712 O O . PRO A 1 90 ? -18.940 15.807 10.951 1.00 85.62 90 PRO A O 1
ATOM 715 N N . PRO A 1 91 ? -18.646 15.619 8.717 1.00 84.31 91 PRO A N 1
ATOM 716 C CA . PRO A 1 91 ? -18.804 17.046 8.474 1.00 84.31 91 PRO A CA 1
ATOM 717 C C . PRO A 1 91 ? -20.207 17.482 8.899 1.00 84.31 91 PRO A C 1
ATOM 719 O O . PRO A 1 91 ? -21.153 16.698 8.831 1.00 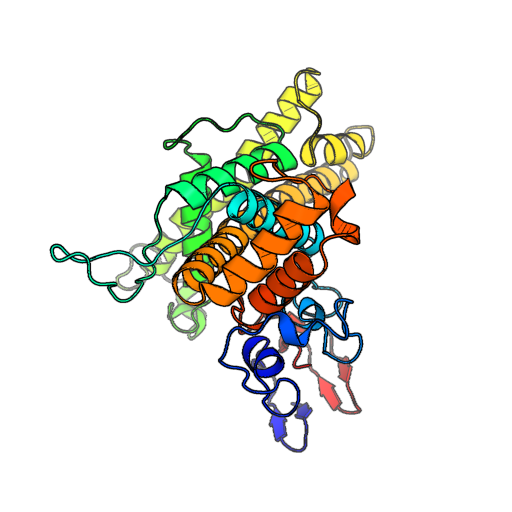84.31 91 PRO A O 1
ATOM 722 N N . LYS A 1 92 ? -20.345 18.735 9.332 1.00 86.25 92 LYS A N 1
ATOM 723 C CA . LYS A 1 92 ? -21.630 19.316 9.731 1.00 86.25 92 LYS A CA 1
ATOM 724 C C . LYS A 1 92 ? -22.073 20.378 8.731 1.00 86.25 92 LYS A C 1
ATOM 726 O O . LYS A 1 92 ? -21.227 21.074 8.172 1.00 86.25 92 LYS A O 1
ATOM 731 N N . ASP A 1 93 ? -23.377 20.480 8.496 1.00 86.25 93 ASP A N 1
ATOM 732 C CA . ASP A 1 93 ? -23.963 21.579 7.728 1.00 86.25 93 ASP A CA 1
ATOM 733 C C . ASP A 1 93 ? -23.942 22.889 8.542 1.00 86.25 93 ASP A C 1
ATOM 735 O O . ASP A 1 93 ? -23.524 22.921 9.703 1.00 86.25 93 ASP A O 1
ATOM 739 N N . GLU A 1 94 ? -24.407 23.987 7.941 1.00 87.19 94 GLU A N 1
ATOM 740 C CA . GLU A 1 94 ? -24.506 25.298 8.606 1.00 87.19 94 GLU A CA 1
ATOM 741 C C . GLU A 1 94 ? -25.404 25.282 9.858 1.00 87.19 94 GLU A C 1
ATOM 743 O O . GLU A 1 94 ? -25.317 26.177 10.696 1.00 87.19 94 GLU A O 1
ATOM 748 N N . GLN A 1 95 ? -26.255 24.264 10.005 1.00 84.44 95 GLN A N 1
ATOM 749 C CA . GLN A 1 95 ? -27.177 24.078 11.126 1.00 84.44 95 GLN A CA 1
ATOM 750 C C . GLN A 1 95 ? -26.614 23.113 12.185 1.00 84.44 95 GLN A C 1
ATOM 752 O O . GLN A 1 95 ? -27.240 22.904 13.223 1.00 84.44 95 GLN A O 1
ATOM 757 N N . GLY A 1 96 ? -25.418 22.555 11.965 1.00 82.75 96 GLY A N 1
ATOM 758 C CA . GLY A 1 96 ? -24.747 21.635 12.877 1.00 82.75 96 GLY A CA 1
ATOM 759 C C . GLY A 1 96 ? -25.139 20.162 12.714 1.00 82.75 96 GLY A C 1
ATOM 760 O O . GLY A 1 96 ? -24.674 19.337 13.509 1.00 82.75 96 GLY A O 1
ATOM 761 N N . ASN A 1 97 ? -25.948 19.809 11.712 1.00 82.81 97 ASN A N 1
ATOM 762 C CA . ASN A 1 97 ? -26.355 18.428 11.459 1.00 82.81 97 ASN A CA 1
ATOM 763 C C . ASN A 1 97 ? -25.263 17.670 10.691 1.00 82.81 97 ASN A C 1
ATOM 765 O O . ASN A 1 97 ? -24.675 18.237 9.767 1.00 82.81 97 ASN A O 1
ATOM 769 N N . PRO A 1 98 ? -25.000 16.391 11.016 1.00 79.44 98 PRO A N 1
ATOM 770 C CA . PRO A 1 98 ? -24.101 15.555 10.231 1.00 79.44 98 PRO A CA 1
ATOM 771 C C . PRO A 1 98 ? -24.533 15.478 8.762 1.00 79.44 98 PRO A C 1
ATOM 773 O O . PRO A 1 98 ? -25.672 15.125 8.454 1.00 79.44 98 PRO A O 1
ATOM 776 N N . VAL A 1 99 ? -23.608 15.774 7.855 1.00 84.06 99 VAL A N 1
ATOM 777 C CA . VAL A 1 99 ? -23.788 15.635 6.408 1.00 84.06 99 VAL A CA 1
ATOM 778 C C . VAL A 1 99 ? -23.148 14.332 5.954 1.00 84.06 99 VAL A C 1
ATOM 780 O O . VAL A 1 99 ? -22.188 13.844 6.556 1.00 84.06 99 VAL A O 1
ATOM 783 N N . LYS A 1 100 ? -23.659 13.773 4.854 1.00 79.00 100 LYS A N 1
ATOM 784 C CA . LYS A 1 100 ? -23.055 12.608 4.208 1.00 79.00 100 LYS A CA 1
ATOM 785 C C . LYS A 1 100 ? -21.571 12.876 3.939 1.00 79.00 100 LYS A C 1
ATOM 787 O O . LYS A 1 100 ? -21.223 13.851 3.275 1.00 79.00 100 LYS A O 1
ATOM 792 N N . VAL A 1 101 ? -20.713 11.990 4.439 1.00 79.81 101 VAL A N 1
ATOM 793 C CA . VAL A 1 101 ? -19.271 12.046 4.193 1.00 79.81 101 VAL A CA 1
ATOM 794 C C . VAL A 1 101 ? -19.029 11.805 2.702 1.00 79.81 101 VAL A C 1
ATOM 796 O O . VAL A 1 101 ? -19.363 10.745 2.171 1.00 79.81 101 VAL A O 1
ATOM 799 N N . GLU A 1 102 ? -18.463 12.797 2.017 1.00 74.50 102 GLU A N 1
ATOM 800 C CA . GLU A 1 102 ? -17.996 12.662 0.639 1.00 74.50 102 GLU A CA 1
ATOM 801 C C . GLU A 1 102 ? -16.476 12.520 0.616 1.00 74.50 102 GLU A C 1
ATOM 803 O O . GLU A 1 102 ? -15.750 13.338 1.187 1.00 74.50 102 GLU A O 1
ATOM 808 N N . ALA A 1 103 ? -15.989 11.509 -0.102 1.00 66.88 103 ALA A N 1
ATOM 809 C CA . ALA A 1 103 ? -14.567 11.325 -0.338 1.00 66.88 103 ALA A CA 1
ATOM 810 C C . ALA A 1 103 ? -14.041 12.446 -1.248 1.00 66.88 103 ALA A C 1
ATOM 812 O O . ALA A 1 103 ? -14.148 12.373 -2.473 1.00 66.88 103 ALA A O 1
ATOM 813 N N . ARG A 1 104 ? -13.455 13.495 -0.665 1.00 65.12 104 ARG A N 1
ATOM 814 C CA . ARG A 1 104 ? -12.663 14.477 -1.414 1.00 65.12 104 ARG A CA 1
ATOM 815 C C . ARG A 1 104 ? -11.194 14.228 -1.134 1.00 65.12 104 ARG A C 1
ATOM 817 O O . ARG A 1 104 ? -10.737 14.384 -0.006 1.00 65.12 104 ARG A O 1
ATOM 824 N N . LEU A 1 105 ? -10.463 13.828 -2.174 1.00 59.06 105 LEU A N 1
ATOM 825 C CA . LEU A 1 105 ? -9.013 13.667 -2.117 1.00 59.06 105 LEU A CA 1
ATOM 826 C C . LEU A 1 105 ? -8.403 15.044 -1.830 1.00 59.06 105 LEU A C 1
ATOM 828 O O . LEU A 1 105 ? -8.340 15.902 -2.710 1.00 59.06 105 LEU A O 1
ATOM 832 N N . SER A 1 106 ? -8.008 15.273 -0.580 1.00 61.62 106 SER A N 1
ATOM 833 C CA . SER A 1 106 ? -7.254 16.463 -0.197 1.00 61.62 106 SER A CA 1
ATOM 834 C C . SER A 1 106 ? -5.761 16.165 -0.323 1.00 61.62 106 SER A C 1
ATOM 836 O O . SER A 1 106 ? -5.305 15.074 0.011 1.00 61.62 106 SER A O 1
ATOM 838 N N . GLY A 1 107 ? -4.977 17.125 -0.821 1.00 64.56 107 GLY A N 1
ATOM 839 C CA . GLY A 1 107 ? -3.549 16.903 -1.079 1.00 64.56 107 GLY A CA 1
ATOM 840 C C . GLY A 1 107 ? -2.709 16.636 0.179 1.00 64.56 107 GLY A C 1
ATOM 841 O O . GLY A 1 107 ? -1.639 16.049 0.075 1.00 64.56 107 GLY A O 1
ATOM 842 N N . GLY A 1 108 ? -3.182 17.030 1.369 1.00 72.62 108 GLY A N 1
ATOM 843 C CA . GLY A 1 108 ? -2.399 16.978 2.610 1.00 72.62 108 GLY A CA 1
ATOM 844 C C . GLY A 1 108 ? -1.995 15.565 3.047 1.00 72.62 108 GLY A C 1
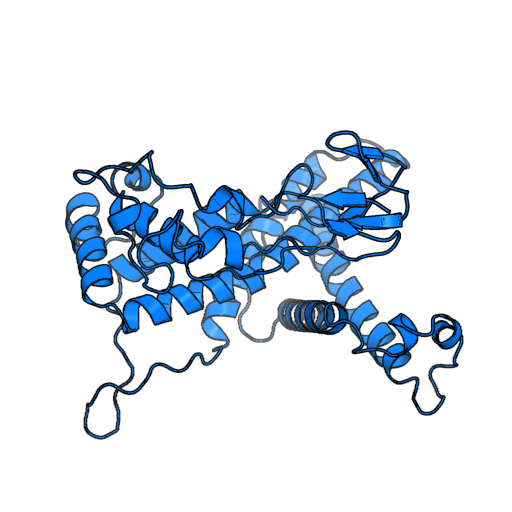ATOM 845 O O . GLY A 1 108 ? -0.818 15.322 3.306 1.00 72.62 108 GLY A O 1
ATOM 846 N N . ALA A 1 109 ? -2.939 14.618 3.078 1.00 71.56 109 ALA A N 1
ATOM 847 C CA . ALA A 1 109 ? -2.655 13.233 3.471 1.00 71.56 109 ALA A CA 1
ATOM 848 C C . ALA A 1 109 ? -1.708 12.539 2.476 1.00 71.56 109 ALA A C 1
ATOM 850 O O . ALA A 1 109 ? -0.789 11.822 2.874 1.00 71.56 109 ALA A O 1
ATOM 851 N N . MET A 1 110 ? -1.889 12.805 1.179 1.00 75.19 110 MET A N 1
ATOM 852 C CA . MET A 1 110 ? -1.017 12.295 0.122 1.00 75.19 110 MET A CA 1
ATOM 853 C C . MET A 1 110 ? 0.423 12.780 0.295 1.00 75.19 110 MET A C 1
ATOM 855 O O . MET A 1 110 ? 1.356 11.995 0.162 1.00 75.19 110 MET A O 1
ATOM 859 N N . ILE A 1 111 ? 0.598 14.059 0.629 1.00 76.69 111 ILE A N 1
ATOM 860 C CA . ILE A 1 111 ? 1.908 14.670 0.854 1.00 76.69 111 ILE A CA 1
ATOM 861 C C . ILE A 1 111 ? 2.632 14.022 2.042 1.00 76.69 111 ILE A C 1
ATOM 863 O O . ILE A 1 111 ? 3.810 13.697 1.922 1.00 76.69 111 ILE A O 1
ATOM 867 N N . ALA A 1 112 ? 1.942 13.790 3.163 1.00 79.00 112 ALA A N 1
ATOM 868 C CA . ALA A 1 112 ? 2.547 13.162 4.340 1.00 79.00 112 ALA A CA 1
ATOM 869 C C . ALA A 1 112 ? 3.036 11.731 4.046 1.00 79.00 112 ALA A C 1
ATOM 871 O O . ALA A 1 112 ? 4.167 11.374 4.375 1.00 79.00 112 ALA A O 1
ATOM 872 N N . ILE A 1 113 ? 2.213 10.933 3.360 1.00 82.19 113 ILE A N 1
ATOM 873 C CA . ILE A 1 113 ? 2.552 9.554 2.976 1.00 82.19 113 ILE A CA 1
ATOM 874 C C . ILE A 1 113 ? 3.681 9.534 1.937 1.00 82.19 113 ILE A C 1
ATOM 876 O O . ILE A 1 113 ? 4.597 8.717 2.032 1.00 82.19 113 ILE A O 1
ATOM 880 N N . ALA A 1 114 ? 3.651 10.451 0.965 1.00 80.19 114 ALA A N 1
ATOM 881 C CA . ALA A 1 114 ? 4.724 10.610 -0.011 1.00 80.19 114 ALA A CA 1
ATOM 882 C C . ALA A 1 114 ? 6.053 10.973 0.659 1.00 80.19 114 ALA A C 1
ATOM 884 O O . ALA A 1 114 ? 7.076 10.378 0.325 1.00 80.19 114 ALA A O 1
ATOM 885 N N . GLY A 1 115 ? 6.030 11.891 1.630 1.00 82.88 115 GLY A N 1
ATOM 886 C CA . GLY A 1 115 ? 7.206 12.297 2.393 1.00 82.88 115 GLY A CA 1
ATOM 887 C C . GLY A 1 115 ? 7.826 11.143 3.177 1.00 82.88 115 GLY A C 1
ATOM 888 O O . GLY A 1 115 ? 9.018 10.889 3.028 1.00 82.88 115 GLY A O 1
ATOM 889 N N . LEU A 1 116 ? 7.009 10.377 3.911 1.00 84.25 116 LEU A N 1
ATOM 890 C CA . LEU A 1 116 ? 7.466 9.172 4.613 1.00 84.25 116 LEU A CA 1
ATOM 891 C C . LEU A 1 116 ? 8.092 8.156 3.645 1.00 84.25 116 LEU A C 1
ATOM 893 O O . LEU A 1 116 ? 9.157 7.600 3.911 1.00 84.25 116 LEU A O 1
ATOM 897 N N . GLY A 1 117 ? 7.450 7.932 2.494 1.00 85.69 117 GLY A N 1
ATOM 898 C CA . GLY A 1 117 ? 7.975 7.048 1.457 1.00 85.69 117 GLY A CA 1
ATOM 899 C C . GLY A 1 117 ? 9.322 7.522 0.906 1.00 85.69 117 GLY A C 1
ATOM 900 O O . GLY A 1 117 ? 10.228 6.711 0.736 1.00 85.69 117 GLY A O 1
ATOM 901 N N . ILE A 1 118 ? 9.480 8.822 0.644 1.00 87.31 118 ILE A N 1
ATOM 902 C CA . ILE A 1 118 ? 10.743 9.410 0.173 1.00 87.31 118 ILE A CA 1
ATOM 903 C C . ILE A 1 118 ? 11.842 9.248 1.224 1.00 87.31 118 ILE A C 1
ATOM 905 O O . ILE A 1 118 ? 12.954 8.849 0.881 1.00 87.31 118 ILE A O 1
ATOM 909 N N . GLU A 1 119 ? 11.541 9.499 2.494 1.00 89.00 119 GLU A N 1
ATOM 910 C CA . GLU A 1 119 ? 12.520 9.388 3.573 1.00 89.00 119 GLU A CA 1
ATOM 911 C C . GLU A 1 119 ? 12.991 7.937 3.763 1.00 89.00 119 GLU A C 1
ATOM 913 O O . GLU A 1 119 ? 14.191 7.674 3.800 1.00 89.00 119 GLU A O 1
ATOM 918 N N . ILE A 1 120 ? 12.076 6.963 3.775 1.00 89.94 120 ILE A N 1
ATOM 919 C CA . ILE A 1 120 ? 12.431 5.540 3.916 1.00 89.94 120 ILE A CA 1
ATOM 920 C C . ILE A 1 120 ? 13.215 5.031 2.697 1.00 89.94 120 ILE A C 1
ATOM 922 O O . ILE A 1 120 ? 14.186 4.276 2.836 1.00 89.94 120 ILE A O 1
ATOM 926 N N . ILE A 1 121 ? 12.794 5.412 1.488 1.00 91.75 121 ILE A N 1
ATOM 927 C CA . ILE A 1 121 ? 13.335 4.845 0.247 1.00 91.75 121 ILE A CA 1
ATOM 928 C C . ILE A 1 121 ? 14.636 5.537 -0.159 1.00 91.75 121 ILE A C 1
ATOM 930 O O . ILE A 1 121 ? 15.599 4.855 -0.514 1.00 91.75 121 ILE A O 1
ATOM 934 N N . TYR A 1 122 ? 14.674 6.866 -0.085 1.00 91.81 122 TYR A N 1
ATOM 935 C CA . TYR A 1 122 ? 15.770 7.693 -0.588 1.00 91.81 122 TYR A CA 1
ATOM 936 C C . TYR A 1 122 ? 16.521 8.458 0.511 1.00 91.81 122 TYR A C 1
ATOM 938 O O . TYR A 1 122 ? 17.661 8.851 0.296 1.00 91.81 122 TYR A O 1
ATOM 946 N N . GLY A 1 123 ? 15.967 8.610 1.716 1.00 89.62 123 GLY A N 1
ATOM 947 C CA . GLY A 1 123 ? 16.658 9.295 2.818 1.00 89.62 123 GLY A CA 1
ATOM 948 C C . GLY A 1 123 ? 16.651 10.820 2.706 1.00 89.62 123 GLY A C 1
ATOM 949 O O . GLY A 1 123 ? 17.405 11.484 3.417 1.00 89.62 123 GLY A O 1
ATOM 950 N N . PHE A 1 124 ? 15.825 11.386 1.824 1.00 82.88 124 PHE A N 1
ATOM 951 C CA . PHE A 1 124 ? 15.663 12.833 1.705 1.00 82.88 124 PHE A CA 1
ATOM 952 C C . PHE A 1 124 ? 14.628 13.351 2.697 1.00 82.88 124 PHE A C 1
ATOM 954 O O . PHE A 1 124 ? 13.593 12.726 2.915 1.00 82.88 124 PHE A O 1
ATOM 961 N N . GLU A 1 125 ? 14.893 14.530 3.261 1.00 72.94 125 GLU A N 1
ATOM 962 C CA . GLU A 1 125 ? 13.858 15.278 3.968 1.00 72.94 125 GLU A CA 1
ATOM 963 C C . GLU A 1 125 ? 12.879 15.858 2.960 1.00 72.94 125 GLU A C 1
ATOM 965 O O . GLU A 1 125 ? 13.254 16.590 2.039 1.00 72.94 125 GLU A O 1
ATOM 970 N N . PHE A 1 126 ? 11.612 15.528 3.160 1.00 68.00 126 PHE A N 1
ATOM 971 C CA . PHE A 1 126 ? 10.544 16.003 2.312 1.00 68.00 126 PHE A CA 1
ATOM 972 C C . PHE A 1 126 ? 10.370 17.524 2.447 1.00 68.00 126 PHE A C 1
ATOM 974 O O . PHE A 1 126 ? 10.065 18.041 3.524 1.00 68.00 126 PHE A O 1
ATOM 981 N N . LYS A 1 127 ? 10.535 18.253 1.338 1.00 61.69 127 LYS A N 1
ATOM 982 C CA . LYS A 1 127 ? 10.239 19.688 1.254 1.00 61.69 127 LYS A CA 1
ATOM 983 C C . LYS A 1 127 ? 8.833 19.839 0.667 1.00 61.69 127 LYS A C 1
ATOM 985 O O . LYS A 1 127 ? 8.521 19.212 -0.333 1.00 61.69 127 LYS A O 1
ATOM 990 N N . ALA A 1 128 ? 7.988 20.620 1.342 1.00 58.25 128 ALA A N 1
ATOM 991 C CA . ALA A 1 128 ? 6.530 20.700 1.184 1.00 58.25 128 ALA A CA 1
ATOM 992 C C . ALA A 1 128 ? 5.977 20.913 -0.253 1.00 58.25 128 ALA A C 1
ATOM 994 O O . ALA A 1 128 ? 6.708 21.030 -1.231 1.00 58.25 128 ALA A O 1
ATOM 995 N N . ALA A 1 129 ? 4.641 20.983 -0.362 1.00 50.09 129 ALA A N 1
ATOM 996 C CA . ALA A 1 129 ? 3.854 21.144 -1.593 1.00 50.09 129 ALA A CA 1
ATOM 997 C C . ALA A 1 129 ? 4.517 22.061 -2.649 1.00 50.09 129 ALA A C 1
ATOM 999 O O . ALA A 1 129 ? 4.533 23.281 -2.507 1.00 50.09 129 ALA A O 1
ATOM 1000 N N . GLY A 1 130 ? 5.058 21.450 -3.707 1.00 55.16 130 GLY A N 1
ATOM 1001 C CA . GLY A 1 130 ? 5.849 22.119 -4.749 1.00 55.16 130 GLY A CA 1
ATOM 1002 C C . GLY A 1 130 ? 6.973 21.246 -5.318 1.00 55.16 130 GLY A C 1
ATOM 1003 O O . GLY A 1 130 ? 7.529 21.578 -6.361 1.00 55.16 130 GLY A O 1
ATOM 1004 N N . ASP A 1 131 ? 7.281 20.123 -4.664 1.00 70.56 131 ASP A N 1
ATOM 1005 C CA . ASP A 1 131 ? 8.275 19.162 -5.135 1.00 70.56 131 ASP A CA 1
ATOM 1006 C C . ASP A 1 131 ? 7.891 18.563 -6.504 1.00 70.56 131 ASP A C 1
ATOM 1008 O O . ASP A 1 131 ? 6.834 17.938 -6.668 1.00 70.56 131 ASP A O 1
ATOM 1012 N N . ALA A 1 132 ? 8.766 18.761 -7.494 1.00 75.94 132 ALA A N 1
ATOM 1013 C CA . ALA A 1 132 ? 8.603 18.247 -8.850 1.00 75.94 132 ALA A CA 1
ATOM 1014 C C . ALA A 1 132 ? 8.498 16.713 -8.881 1.00 75.94 132 ALA A C 1
ATOM 1016 O O . ALA A 1 132 ? 7.783 16.170 -9.724 1.00 75.94 132 ALA A O 1
ATOM 1017 N N . LEU A 1 133 ? 9.139 16.014 -7.936 1.00 76.88 133 LEU A N 1
ATOM 1018 C CA . LEU A 1 133 ? 9.083 14.560 -7.842 1.00 76.88 133 LEU A CA 1
ATOM 1019 C C . LEU A 1 133 ? 7.673 14.067 -7.508 1.00 76.88 133 LEU A C 1
ATOM 1021 O O . LEU A 1 133 ? 7.201 13.116 -8.124 1.00 76.88 133 LEU A O 1
ATOM 1025 N N . ILE A 1 134 ? 6.970 14.725 -6.581 1.00 75.81 134 ILE A N 1
ATOM 1026 C CA . ILE A 1 134 ? 5.591 14.347 -6.236 1.00 75.81 134 ILE A CA 1
ATOM 1027 C C . ILE A 1 134 ? 4.662 14.549 -7.429 1.00 75.81 134 ILE A C 1
ATOM 1029 O O . ILE A 1 134 ? 3.819 13.695 -7.698 1.00 75.81 134 ILE A O 1
ATOM 1033 N N . GLN A 1 135 ? 4.814 15.655 -8.158 1.00 79.12 135 GLN A N 1
ATOM 1034 C CA . GLN A 1 135 ? 4.000 15.903 -9.349 1.00 79.12 135 GLN A CA 1
ATOM 1035 C C . GLN A 1 135 ? 4.241 14.836 -10.418 1.00 79.12 135 GLN A C 1
ATOM 1037 O O . GLN A 1 135 ? 3.283 14.315 -10.989 1.00 79.12 135 GLN A O 1
ATOM 1042 N N . ASP A 1 136 ? 5.498 14.445 -10.627 1.00 81.81 136 ASP A N 1
ATOM 1043 C CA . ASP A 1 136 ? 5.836 13.354 -11.536 1.00 81.81 136 ASP A CA 1
ATOM 1044 C C . ASP A 1 136 ? 5.260 12.007 -11.057 1.00 81.81 136 ASP A C 1
ATOM 1046 O O . ASP A 1 136 ? 4.727 11.250 -11.866 1.00 81.81 136 ASP A O 1
ATOM 1050 N N . VAL A 1 137 ? 5.286 11.712 -9.753 1.00 79.69 137 VAL A N 1
ATOM 1051 C CA . VAL A 1 137 ? 4.696 10.490 -9.172 1.00 79.69 137 VAL A CA 1
ATOM 1052 C C . VAL A 1 137 ? 3.182 10.455 -9.360 1.00 79.69 137 VAL A C 1
ATOM 1054 O O . VAL A 1 137 ? 2.650 9.442 -9.812 1.00 79.69 137 VAL A O 1
ATOM 1057 N N . ILE A 1 138 ? 2.489 11.563 -9.085 1.00 78.81 138 ILE A N 1
ATOM 1058 C CA . ILE A 1 138 ? 1.043 11.696 -9.312 1.00 78.81 138 ILE A CA 1
ATOM 1059 C C . ILE A 1 138 ? 0.721 11.523 -10.801 1.00 78.81 138 ILE A C 1
ATOM 1061 O O . ILE A 1 138 ? -0.227 10.816 -11.150 1.00 78.81 138 ILE A O 1
ATOM 1065 N N . ALA A 1 139 ? 1.518 12.122 -11.689 1.00 81.31 139 ALA A N 1
ATOM 1066 C CA . ALA A 1 139 ? 1.341 11.990 -13.130 1.00 81.31 139 ALA A CA 1
ATOM 1067 C C . ALA A 1 139 ? 1.549 10.542 -13.603 1.00 81.31 139 ALA A C 1
ATOM 1069 O O . ALA A 1 139 ? 0.740 10.028 -14.374 1.00 81.31 139 ALA A O 1
ATOM 1070 N N . VAL A 1 140 ? 2.583 9.849 -13.113 1.00 84.31 140 VAL A N 1
ATOM 1071 C CA . VAL A 1 140 ? 2.858 8.438 -13.441 1.00 84.31 140 VAL A CA 1
ATOM 1072 C C . VAL A 1 140 ? 1.753 7.520 -12.916 1.00 84.31 140 VAL A C 1
ATOM 1074 O O . VAL A 1 140 ? 1.296 6.639 -13.643 1.00 84.31 140 VAL A O 1
ATOM 1077 N N . ALA A 1 141 ? 1.268 7.755 -11.699 1.00 78.94 141 ALA A N 1
ATOM 1078 C CA . ALA A 1 141 ? 0.127 7.052 -11.120 1.00 78.94 141 ALA A CA 1
ATOM 1079 C C . ALA A 1 141 ? -1.157 7.238 -11.952 1.00 78.94 141 ALA A C 1
ATOM 1081 O O . ALA A 1 141 ? -1.839 6.273 -12.310 1.00 78.94 141 ALA A O 1
ATOM 1082 N N . ALA A 1 142 ? -1.464 8.477 -12.347 1.00 80.12 142 ALA A N 1
ATOM 1083 C CA . ALA A 1 142 ? -2.574 8.769 -13.252 1.00 80.12 142 ALA A CA 1
ATOM 1084 C C . ALA A 1 142 ? -2.400 8.076 -14.615 1.00 80.12 142 ALA A C 1
ATOM 1086 O O . ALA A 1 142 ? -3.372 7.540 -15.158 1.00 80.12 142 ALA A O 1
ATOM 1087 N N . ALA A 1 143 ? -1.167 8.026 -15.134 1.00 82.69 143 ALA A N 1
ATOM 1088 C CA . ALA A 1 143 ? -0.831 7.316 -16.363 1.00 82.69 143 ALA A CA 1
ATOM 1089 C C . ALA A 1 143 ? -1.124 5.823 -16.257 1.00 82.69 143 ALA A C 1
ATOM 1091 O O . ALA A 1 143 ? -1.743 5.244 -17.147 1.00 82.69 143 ALA A O 1
ATOM 1092 N N . PHE A 1 144 ? -0.685 5.215 -15.155 1.00 81.19 144 PHE A N 1
ATOM 1093 C CA . PHE A 1 144 ? -0.862 3.800 -14.875 1.00 81.19 144 PHE A CA 1
ATOM 1094 C C . PHE A 1 144 ? -2.346 3.436 -14.811 1.00 81.19 144 PHE A C 1
ATOM 1096 O O . PHE A 1 144 ? -2.782 2.519 -15.506 1.00 81.19 144 PHE A O 1
ATOM 1103 N N . LYS A 1 145 ? -3.149 4.216 -14.073 1.00 77.19 145 LYS A N 1
ATOM 1104 C CA . LYS A 1 145 ? -4.608 4.036 -14.016 1.00 77.19 145 LYS A CA 1
ATOM 1105 C C . LYS A 1 145 ? -5.246 4.147 -15.395 1.00 77.19 145 LYS A C 1
ATOM 1107 O O . LYS A 1 145 ? -6.045 3.298 -15.771 1.00 77.19 145 LYS A O 1
ATOM 1112 N N . ALA A 1 146 ? -4.880 5.171 -16.165 1.00 79.75 146 ALA A N 1
ATOM 1113 C CA . ALA A 1 146 ? -5.387 5.362 -17.519 1.00 79.75 146 ALA A CA 1
ATOM 1114 C C . ALA A 1 146 ? -5.021 4.189 -18.445 1.00 79.75 146 ALA A C 1
ATOM 1116 O O . ALA A 1 146 ? -5.888 3.702 -19.164 1.00 79.75 146 ALA A O 1
ATOM 1117 N N . ALA A 1 147 ? -3.775 3.716 -18.405 1.00 75.50 147 ALA A N 1
ATOM 1118 C CA . ALA A 1 147 ? -3.307 2.585 -19.204 1.00 75.50 147 ALA A CA 1
ATOM 1119 C C . ALA A 1 147 ? -3.935 1.244 -18.786 1.00 75.50 147 ALA A C 1
ATOM 1121 O O . ALA A 1 147 ? -4.032 0.340 -19.605 1.00 75.50 147 ALA A O 1
ATOM 1122 N N . GLY A 1 148 ? -4.374 1.105 -17.533 1.00 71.75 148 GLY A N 1
ATOM 1123 C CA . GLY A 1 148 ? -5.083 -0.086 -17.059 1.00 71.75 148 GLY A CA 1
ATOM 1124 C C . GLY A 1 148 ? -6.531 -0.199 -17.557 1.00 71.75 148 GLY A C 1
ATOM 1125 O O . GLY A 1 148 ? -7.112 -1.283 -17.497 1.00 71.75 148 GLY A O 1
ATOM 1126 N N . VAL A 1 149 ? -7.131 0.889 -18.058 1.00 73.56 149 VAL A N 1
ATOM 1127 C CA . VAL A 1 149 ? -8.503 0.877 -18.589 1.00 73.56 149 VAL A CA 1
ATOM 1128 C C . VAL A 1 149 ? -8.499 0.325 -20.012 1.00 73.56 149 VAL A C 1
ATOM 1130 O O . VAL A 1 149 ? -8.218 1.042 -20.973 1.00 73.56 149 VAL A O 1
ATOM 1133 N N . ARG A 1 150 ? -8.866 -0.953 -20.153 1.00 67.81 150 ARG A N 1
ATOM 1134 C CA . ARG A 1 150 ? -8.970 -1.624 -21.455 1.00 67.81 150 ARG A CA 1
ATOM 1135 C C . ARG A 1 150 ? -9.879 -0.849 -22.409 1.00 67.81 150 ARG A C 1
ATOM 1137 O O . ARG A 1 150 ? -11.017 -0.529 -22.073 1.00 67.81 150 ARG A O 1
ATOM 1144 N N . GLY A 1 151 ? -9.398 -0.618 -23.628 1.00 72.19 151 GLY A N 1
ATOM 1145 C CA . GLY A 1 151 ? -10.172 0.047 -24.675 1.00 72.19 151 GLY A CA 1
ATOM 1146 C C . GLY A 1 151 ? -10.137 1.569 -24.575 1.00 72.19 151 GLY A C 1
ATOM 1147 O O . GLY A 1 151 ? -10.724 2.242 -25.421 1.00 72.19 151 GLY A O 1
ATOM 1148 N N . ARG A 1 152 ? -9.403 2.129 -23.600 1.00 79.06 152 ARG A N 1
ATOM 1149 C CA . ARG A 1 152 ? -9.111 3.564 -23.561 1.00 79.06 152 ARG A CA 1
ATOM 1150 C C . ARG A 1 152 ? -8.337 3.997 -24.800 1.00 79.06 152 ARG A C 1
ATOM 1152 O O . ARG A 1 152 ? -8.556 5.100 -25.302 1.00 79.06 152 ARG A O 1
ATOM 1159 N N . PHE A 1 153 ? -7.438 3.145 -25.293 1.00 82.56 153 PHE A N 1
ATOM 1160 C CA . PHE A 1 153 ? -6.651 3.439 -26.478 1.00 82.56 153 PHE A CA 1
ATOM 1161 C C . PHE A 1 153 ? -6.923 2.415 -27.576 1.00 82.56 153 PHE A C 1
ATOM 1163 O O . PHE A 1 153 ? -6.688 1.222 -27.417 1.00 82.56 153 PHE A O 1
ATOM 1170 N N . TRP A 1 154 ? -7.333 2.892 -28.753 1.00 81.19 154 TRP A N 1
ATOM 1171 C CA . TRP A 1 154 ? -7.580 2.029 -29.913 1.00 81.19 154 TRP A CA 1
ATOM 1172 C C . TRP A 1 154 ? -6.372 1.176 -30.314 1.00 81.19 154 TRP A C 1
ATOM 1174 O O . TRP A 1 154 ? -6.556 0.101 -30.879 1.00 81.19 154 TRP A O 1
ATOM 1184 N N . VAL A 1 155 ? -5.149 1.614 -29.995 1.00 80.62 155 VAL A N 1
ATOM 1185 C CA . VAL A 1 155 ? -3.915 0.853 -30.249 1.00 80.62 155 VAL A CA 1
ATOM 1186 C C . VAL A 1 155 ? -3.869 -0.489 -29.510 1.00 80.62 155 VAL A C 1
ATOM 1188 O O . VAL A 1 155 ? -3.192 -1.403 -29.968 1.00 80.62 155 VAL A O 1
ATOM 1191 N N . GLU A 1 156 ? -4.617 -0.638 -28.415 1.00 74.25 156 GLU A N 1
ATOM 1192 C CA . GLU A 1 156 ? -4.733 -1.896 -27.664 1.00 74.25 156 GLU A CA 1
ATOM 1193 C C . GLU A 1 156 ? -5.567 -2.942 -28.412 1.00 74.25 156 GLU A C 1
ATOM 1195 O O . GLU A 1 156 ? -5.354 -4.141 -28.253 1.00 74.25 156 GLU A O 1
ATOM 1200 N N . ILE A 1 157 ? -6.514 -2.485 -29.236 1.00 77.94 157 ILE A N 1
ATOM 1201 C CA . ILE A 1 157 ? -7.422 -3.327 -30.024 1.00 77.94 157 ILE A CA 1
ATOM 1202 C C . ILE A 1 157 ? -6.841 -3.541 -31.427 1.00 77.94 157 ILE A C 1
ATOM 1204 O O . ILE A 1 157 ? -6.804 -4.658 -31.937 1.00 77.94 157 ILE A O 1
ATOM 1208 N N . LEU A 1 158 ? -6.355 -2.468 -32.052 1.00 82.44 158 LEU A N 1
ATOM 1209 C CA . LEU A 1 158 ? -5.785 -2.457 -33.393 1.00 82.44 158 LEU A CA 1
ATOM 1210 C C . LEU A 1 158 ? -4.290 -2.148 -33.313 1.00 82.44 158 LEU A C 1
ATOM 1212 O O . LEU A 1 158 ? -3.863 -1.004 -33.468 1.00 82.44 158 LEU A O 1
ATOM 1216 N N . LEU A 1 159 ? -3.480 -3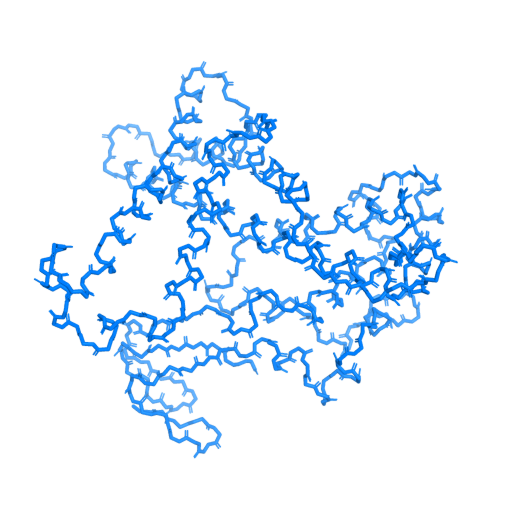.193 -33.131 1.00 81.12 159 LEU A N 1
ATOM 1217 C CA . LEU A 1 159 ? -2.024 -3.074 -32.966 1.00 81.12 159 LEU A CA 1
ATOM 1218 C C . LEU A 1 159 ? -1.324 -2.340 -34.122 1.00 81.12 159 LEU A C 1
ATOM 1220 O O . LEU A 1 159 ? -0.251 -1.776 -33.920 1.00 81.12 159 LEU A O 1
ATOM 1224 N N . VAL A 1 160 ? -1.915 -2.318 -35.324 1.00 84.94 160 VAL A N 1
ATOM 1225 C CA . VAL A 1 160 ? -1.392 -1.565 -36.479 1.00 84.94 160 VAL A CA 1
ATOM 1226 C C . VAL A 1 160 ? -1.299 -0.061 -36.199 1.00 84.94 160 VAL A C 1
ATOM 1228 O O . VAL A 1 160 ? -0.417 0.610 -36.734 1.00 84.94 160 VAL A O 1
ATOM 1231 N N . LEU A 1 161 ? -2.138 0.464 -35.299 1.00 85.00 161 LEU A N 1
ATOM 1232 C CA . LEU A 1 161 ? -2.146 1.880 -34.950 1.00 85.00 161 LEU A CA 1
ATOM 1233 C C . LEU A 1 161 ? -0.844 2.335 -34.280 1.00 85.00 161 LEU A C 1
ATOM 1235 O O . LEU A 1 161 ? -0.543 3.519 -34.333 1.00 85.00 161 LEU A O 1
ATOM 1239 N N . LYS A 1 162 ? -0.015 1.427 -33.744 1.00 84.31 162 LYS A N 1
ATOM 1240 C CA . LYS A 1 162 ? 1.290 1.778 -33.148 1.00 84.31 162 LYS A CA 1
ATOM 1241 C C . LYS A 1 162 ? 2.280 2.409 -34.137 1.00 84.31 162 LYS A C 1
ATOM 1243 O O . LYS A 1 162 ? 3.289 2.967 -33.717 1.00 84.31 162 LYS A O 1
ATOM 1248 N N . TYR A 1 163 ? 2.030 2.253 -35.439 1.00 86.50 163 TYR A N 1
ATOM 1249 C CA . TYR A 1 163 ? 2.850 2.810 -36.515 1.00 86.50 163 TYR A CA 1
ATOM 1250 C C . TYR A 1 163 ? 2.309 4.141 -37.048 1.00 86.50 163 TYR A C 1
ATOM 1252 O O . TYR A 1 163 ? 2.925 4.742 -37.928 1.00 86.50 163 TYR A O 1
ATOM 1260 N N . VAL A 1 164 ? 1.160 4.599 -36.546 1.00 87.69 164 VAL A N 1
ATOM 1261 C CA . VAL A 1 164 ? 0.565 5.863 -36.971 1.00 87.69 164 VAL A CA 1
ATOM 1262 C C . VAL A 1 164 ? 1.438 7.020 -36.471 1.00 87.69 164 VAL A C 1
ATOM 1264 O O . VAL A 1 164 ? 1.749 7.086 -35.282 1.00 87.69 164 VAL A O 1
ATOM 1267 N N . PRO A 1 165 ? 1.834 7.964 -37.341 1.00 86.50 165 PRO A N 1
ATOM 1268 C CA . PRO A 1 165 ? 2.619 9.115 -36.917 1.00 86.50 165 PRO A CA 1
ATOM 1269 C C . PRO A 1 165 ? 1.905 9.949 -35.843 1.00 86.50 165 PRO A C 1
ATOM 1271 O O . PRO A 1 165 ? 0.704 10.199 -35.931 1.00 86.50 165 PRO A O 1
ATOM 1274 N N . SER A 1 166 ? 2.656 10.463 -34.866 1.00 84.88 166 SER A N 1
ATOM 1275 C CA . SER A 1 166 ? 2.125 11.213 -33.712 1.00 84.88 166 SER A CA 1
ATOM 1276 C C . SER A 1 166 ? 1.392 12.519 -34.062 1.00 84.88 166 SER A C 1
ATOM 1278 O O . SER A 1 166 ? 0.663 13.063 -33.229 1.00 84.88 166 SER A O 1
ATOM 1280 N N . TRP A 1 167 ? 1.577 13.035 -35.280 1.00 85.75 167 TRP A N 1
ATOM 1281 C CA . TRP A 1 167 ? 0.885 14.218 -35.791 1.00 85.75 167 TRP A CA 1
ATOM 1282 C C . TRP A 1 167 ? -0.502 13.907 -36.377 1.00 85.75 167 TRP A C 1
ATOM 1284 O O . TRP A 1 167 ? -1.300 14.828 -36.545 1.00 85.75 167 TRP A O 1
ATOM 1294 N N . MET A 1 168 ? -0.809 12.640 -36.679 1.00 88.00 168 MET A N 1
ATOM 1295 C CA . MET A 1 168 ? -2.049 12.255 -37.355 1.00 88.00 168 MET A CA 1
ATOM 1296 C C . MET A 1 168 ? -3.276 12.448 -36.440 1.00 88.00 168 MET A C 1
ATOM 1298 O O . MET A 1 168 ? -3.213 12.125 -35.247 1.00 88.00 168 MET A O 1
ATOM 1302 N N . PRO A 1 169 ? -4.418 12.938 -36.961 1.00 82.69 169 PRO A N 1
ATOM 1303 C CA . PRO A 1 169 ? -5.662 12.999 -36.196 1.00 82.69 169 PRO A CA 1
ATOM 1304 C C . PRO A 1 169 ? -6.034 11.620 -35.628 1.00 82.69 169 PRO A C 1
ATOM 1306 O O . PRO A 1 169 ? -6.003 10.623 -36.341 1.00 82.69 169 PRO A O 1
ATOM 1309 N N . GLY A 1 170 ? -6.347 11.554 -34.331 1.00 79.50 170 GLY A N 1
ATOM 1310 C CA . GLY A 1 170 ? -6.604 10.291 -33.620 1.00 79.50 170 GLY A CA 1
ATOM 1311 C C . GLY A 1 170 ? -5.365 9.627 -32.998 1.00 79.50 170 GLY A C 1
ATOM 1312 O O . GLY A 1 170 ? -5.515 8.786 -32.115 1.00 79.50 170 GLY A O 1
ATOM 1313 N N . ALA A 1 171 ? -4.143 10.064 -33.331 1.00 84.88 171 ALA A N 1
ATOM 1314 C CA . ALA A 1 171 ? -2.893 9.561 -32.741 1.00 84.88 171 ALA A CA 1
ATOM 1315 C C . ALA A 1 171 ? -2.518 10.228 -31.400 1.00 84.88 171 ALA A C 1
ATOM 1317 O O . ALA A 1 171 ? -1.356 10.224 -30.991 1.00 84.88 171 ALA A O 1
ATOM 1318 N N . GLY A 1 172 ? -3.494 10.805 -30.686 1.00 83.69 172 GLY A N 1
ATOM 1319 C CA . GLY A 1 172 ? -3.267 11.498 -29.409 1.00 83.69 172 GLY A CA 1
ATOM 1320 C C . GLY A 1 172 ? -2.599 10.619 -28.345 1.00 83.69 172 GLY A C 1
ATOM 1321 O O . GLY A 1 172 ? -1.837 11.126 -27.524 1.00 83.69 172 GLY A O 1
ATOM 1322 N N . PHE A 1 173 ? -2.800 9.299 -28.423 1.00 85.06 173 PHE A N 1
ATOM 1323 C CA . PHE A 1 173 ? -2.156 8.316 -27.551 1.00 85.06 173 PHE A CA 1
ATOM 1324 C C . PHE A 1 173 ? -0.624 8.290 -27.692 1.00 85.06 173 PHE A C 1
ATOM 1326 O O . PHE A 1 173 ? 0.053 8.017 -26.707 1.00 85.06 173 PHE A O 1
ATOM 1333 N N . HIS A 1 174 ? -0.053 8.627 -28.860 1.00 84.12 174 HIS A N 1
ATOM 1334 C CA . HIS A 1 174 ? 1.404 8.739 -29.014 1.00 84.12 174 HIS A CA 1
ATOM 1335 C C . HIS A 1 174 ? 1.963 9.916 -28.213 1.00 84.12 174 HIS A C 1
ATOM 1337 O O . HIS A 1 174 ? 2.954 9.752 -27.507 1.00 84.12 174 HIS A O 1
ATOM 1343 N N . ARG A 1 175 ? 1.330 11.095 -28.302 1.00 83.44 175 ARG A N 1
ATOM 1344 C CA . ARG A 1 175 ? 1.748 12.279 -27.528 1.00 83.44 175 ARG A CA 1
ATOM 1345 C C . ARG A 1 175 ? 1.606 12.029 -26.033 1.00 83.44 175 ARG A C 1
ATOM 1347 O O . ARG A 1 175 ? 2.553 12.259 -25.292 1.00 83.44 175 ARG A O 1
ATOM 1354 N N . TRP A 1 176 ? 0.469 11.460 -25.636 1.00 85.50 176 TRP A N 1
ATOM 1355 C CA . TRP A 1 176 ? 0.229 11.025 -24.266 1.00 85.50 176 TRP A CA 1
ATOM 1356 C C . TRP A 1 176 ? 1.321 10.054 -23.786 1.00 85.50 176 TRP A C 1
ATOM 1358 O O . TRP A 1 176 ? 1.911 10.269 -22.733 1.00 85.50 176 TRP A O 1
ATOM 1368 N N . ALA A 1 177 ? 1.669 9.033 -24.576 1.00 84.69 177 ALA A N 1
ATOM 1369 C CA . ALA A 1 177 ? 2.708 8.071 -24.210 1.00 84.69 177 ALA A CA 1
ATOM 1370 C C . ALA A 1 177 ? 4.104 8.708 -24.098 1.00 84.69 177 ALA A C 1
ATOM 1372 O O . ALA A 1 177 ? 4.880 8.317 -23.229 1.00 84.69 177 ALA A O 1
ATOM 1373 N N . ILE A 1 178 ? 4.437 9.681 -24.956 1.00 83.88 178 ILE A N 1
ATOM 1374 C CA . ILE A 1 178 ? 5.714 10.412 -24.899 1.00 83.88 178 ILE A CA 1
ATOM 1375 C C . ILE A 1 178 ? 5.811 11.224 -23.603 1.00 83.88 178 ILE A C 1
ATOM 1377 O O . ILE A 1 178 ? 6.791 11.082 -22.877 1.00 83.88 178 ILE A O 1
ATOM 1381 N N . GLU A 1 179 ? 4.782 12.008 -23.285 1.00 81.75 179 GLU A N 1
ATOM 1382 C CA . GLU A 1 179 ? 4.739 12.852 -22.086 1.00 81.75 179 GLU A CA 1
ATOM 1383 C C . GLU A 1 179 ? 4.896 12.022 -20.800 1.00 81.75 179 GLU A C 1
ATOM 1385 O O . GLU A 1 179 ? 5.776 12.277 -19.974 1.00 81.75 179 GLU A O 1
ATOM 1390 N N . HIS A 1 180 ? 4.121 10.943 -20.667 1.00 85.50 180 HIS A N 1
ATOM 1391 C CA . HIS A 1 180 ? 4.180 10.085 -19.482 1.00 85.50 180 HIS A CA 1
ATOM 1392 C C . HIS A 1 180 ? 5.469 9.250 -19.419 1.00 85.50 180 HIS A C 1
ATOM 1394 O O . HIS A 1 180 ? 5.912 8.884 -18.327 1.00 85.50 180 HIS A O 1
ATOM 1400 N N . ARG A 1 181 ? 6.123 8.975 -20.559 1.00 86.19 181 ARG A N 1
ATOM 1401 C CA . ARG A 1 181 ? 7.444 8.326 -20.593 1.00 86.19 181 ARG A CA 1
ATOM 1402 C C . ARG A 1 181 ? 8.523 9.217 -19.987 1.00 86.19 181 ARG A C 1
ATOM 1404 O O . ARG A 1 181 ? 9.416 8.700 -19.315 1.00 86.19 181 ARG A O 1
ATOM 1411 N N . GLU A 1 182 ? 8.477 10.521 -20.230 1.00 86.50 182 GLU A N 1
ATOM 1412 C CA . GLU A 1 182 ? 9.443 11.459 -19.654 1.00 86.50 182 GLU A CA 1
ATOM 1413 C C . GLU A 1 182 ? 9.264 11.584 -18.142 1.00 86.50 182 GLU A C 1
ATOM 1415 O O . GLU A 1 182 ? 10.246 11.438 -17.415 1.00 86.50 182 GLU A O 1
ATOM 1420 N N . ALA A 1 183 ? 8.023 11.736 -17.667 1.00 84.94 183 ALA A N 1
ATOM 1421 C CA . ALA A 1 183 ? 7.718 11.712 -16.235 1.00 84.94 183 ALA A CA 1
ATOM 1422 C C . ALA A 1 183 ? 8.183 10.400 -15.580 1.00 84.94 183 ALA A C 1
ATOM 1424 O O . ALA A 1 183 ? 8.919 10.421 -14.597 1.00 84.94 183 ALA A O 1
ATOM 1425 N N . SER A 1 184 ? 7.875 9.250 -16.193 1.00 87.38 184 SER A N 1
ATOM 1426 C CA . SER A 1 184 ? 8.316 7.935 -15.699 1.00 87.38 184 SER A CA 1
ATOM 1427 C C . SER A 1 184 ? 9.839 7.831 -15.596 1.00 87.38 184 SER A C 1
ATOM 1429 O O . SER A 1 184 ? 10.360 7.268 -14.637 1.00 87.38 184 SER A O 1
ATOM 1431 N N . ARG A 1 185 ? 10.578 8.389 -16.564 1.00 89.56 185 ARG A N 1
ATOM 1432 C CA . ARG A 1 185 ? 12.047 8.419 -16.522 1.00 89.56 185 ARG A CA 1
ATOM 1433 C C . ARG A 1 185 ? 12.575 9.301 -15.398 1.00 89.56 185 ARG A C 1
ATOM 1435 O O . ARG A 1 185 ? 13.582 8.927 -14.805 1.00 89.56 185 ARG A O 1
ATOM 1442 N N . ARG A 1 186 ? 11.937 10.436 -15.111 1.00 89.06 186 ARG A N 1
ATOM 1443 C CA . ARG A 1 186 ? 12.343 11.310 -14.002 1.00 89.06 186 ARG A CA 1
ATOM 1444 C C . ARG A 1 186 ? 12.122 10.632 -12.655 1.00 89.06 186 ARG A C 1
ATOM 1446 O O . ARG A 1 186 ? 13.073 10.550 -11.887 1.00 89.06 186 ARG A O 1
ATOM 1453 N N . VAL A 1 187 ? 10.942 10.043 -12.427 1.00 87.12 187 VAL A N 1
ATOM 1454 C CA . VAL A 1 187 ? 10.654 9.267 -11.201 1.00 87.12 187 VAL A CA 1
ATOM 1455 C C . VAL A 1 187 ? 11.634 8.107 -11.029 1.00 87.12 187 VAL A C 1
ATOM 1457 O O . VAL A 1 187 ? 12.093 7.846 -9.922 1.00 87.12 187 VAL A O 1
ATOM 1460 N N . LEU A 1 188 ? 11.968 7.416 -12.123 1.00 88.88 188 LEU A N 1
ATOM 1461 C CA . LEU A 1 188 ? 12.881 6.277 -12.090 1.00 88.88 188 LEU A CA 1
ATOM 1462 C C . LEU A 1 188 ? 14.321 6.682 -11.759 1.00 88.88 188 LEU A C 1
ATOM 1464 O O . LEU A 1 188 ? 14.988 5.988 -11.000 1.00 88.88 188 LEU A O 1
ATOM 1468 N N . ASN A 1 189 ? 14.832 7.742 -12.388 1.00 90.81 189 ASN A N 1
ATOM 1469 C CA . ASN A 1 189 ? 16.264 8.035 -12.370 1.00 90.81 189 ASN A CA 1
ATOM 1470 C C . ASN A 1 189 ? 16.649 9.078 -11.326 1.00 90.81 189 ASN A C 1
ATOM 1472 O O . ASN A 1 189 ? 17.623 8.860 -10.614 1.00 90.81 189 ASN A O 1
ATOM 1476 N N . ASN A 1 190 ? 15.919 10.192 -11.233 1.00 91.44 190 ASN A N 1
ATOM 1477 C CA . ASN A 1 190 ? 16.404 11.370 -10.513 1.00 91.44 190 ASN A CA 1
ATOM 1478 C C . ASN A 1 190 ? 16.646 11.094 -9.018 1.00 91.44 190 ASN A C 1
ATOM 1480 O O . ASN A 1 190 ? 17.758 11.355 -8.565 1.00 91.44 190 ASN A O 1
ATOM 1484 N N . PRO A 1 191 ? 15.694 10.505 -8.261 1.00 91.12 191 PRO A N 1
ATOM 1485 C CA . PRO A 1 191 ? 15.887 10.317 -6.825 1.00 91.12 191 PRO A CA 1
ATOM 1486 C C . PRO A 1 191 ? 17.002 9.314 -6.529 1.00 91.12 191 PRO A C 1
ATOM 1488 O O . PRO A 1 191 ? 17.828 9.535 -5.652 1.00 91.12 191 PRO A O 1
ATOM 1491 N N . PHE A 1 192 ? 17.065 8.215 -7.287 1.00 94.06 192 PHE A N 1
ATOM 1492 C CA . PHE A 1 192 ? 18.114 7.216 -7.105 1.00 94.06 192 PHE A CA 1
ATOM 1493 C C . PHE A 1 192 ? 19.496 7.779 -7.443 1.00 94.06 192 PHE A C 1
ATOM 1495 O O . PHE A 1 192 ? 20.441 7.517 -6.707 1.00 94.06 192 PHE A O 1
ATOM 1502 N N . GLN A 1 193 ? 19.612 8.557 -8.523 1.00 93.94 193 GLN A N 1
ATOM 1503 C CA . GLN A 1 193 ? 20.869 9.185 -8.926 1.00 93.94 193 GLN A CA 1
ATOM 1504 C C . GLN A 1 193 ? 21.379 10.151 -7.851 1.00 93.94 193 GLN A C 1
ATOM 1506 O O . GLN A 1 193 ? 22.557 10.111 -7.506 1.00 93.94 193 GLN A O 1
ATOM 1511 N N . GLU A 1 194 ? 20.494 10.962 -7.272 1.00 92.31 194 GLU A N 1
ATOM 1512 C CA . GLU A 1 194 ? 20.847 11.883 -6.190 1.00 92.31 194 GLU A CA 1
ATOM 1513 C C . GLU A 1 194 ? 21.355 11.130 -4.948 1.00 92.31 194 GLU A C 1
ATOM 1515 O O . GLU A 1 194 ? 22.403 11.481 -4.402 1.00 92.31 194 GLU A O 1
ATOM 1520 N N . VAL A 1 195 ? 20.693 10.032 -4.550 1.00 94.50 195 VAL A N 1
ATOM 1521 C CA . VAL A 1 195 ? 21.186 9.177 -3.453 1.00 94.50 195 VAL A CA 1
ATOM 1522 C C . VAL A 1 195 ? 22.516 8.528 -3.818 1.00 94.50 195 VAL A C 1
ATOM 1524 O O . VAL A 1 195 ? 23.416 8.481 -2.986 1.00 94.50 195 VAL A O 1
ATOM 1527 N N . TYR A 1 196 ? 22.670 8.046 -5.050 1.00 94.06 196 TYR A N 1
ATOM 1528 C CA . TYR A 1 196 ? 23.892 7.398 -5.518 1.00 94.06 196 TYR A CA 1
ATOM 1529 C C . TYR A 1 196 ? 25.101 8.343 -5.440 1.00 94.06 196 TYR A C 1
ATOM 1531 O O . TYR A 1 196 ? 26.161 7.966 -4.936 1.00 94.06 196 TYR A O 1
ATOM 1539 N N . GLU A 1 197 ? 24.929 9.595 -5.867 1.00 94.50 197 GLU A N 1
ATOM 1540 C CA . GLU A 1 197 ? 25.959 10.634 -5.797 1.00 94.50 197 GLU A CA 1
ATOM 1541 C C . GLU A 1 197 ? 26.255 11.077 -4.360 1.00 94.50 197 GLU A C 1
ATOM 1543 O O . GLU A 1 197 ? 27.423 11.201 -3.987 1.00 94.50 197 GLU A O 1
ATOM 1548 N N . ALA A 1 198 ? 25.223 11.284 -3.537 1.00 93.69 198 ALA A N 1
ATOM 1549 C CA . ALA A 1 198 ? 25.391 11.621 -2.123 1.00 93.69 198 ALA A CA 1
ATOM 1550 C C . ALA A 1 198 ? 26.065 10.479 -1.342 1.00 93.69 198 ALA A C 1
ATOM 1552 O O . ALA A 1 198 ? 26.889 10.719 -0.459 1.00 93.69 198 ALA A O 1
ATOM 1553 N N . HIS A 1 199 ? 25.771 9.225 -1.692 1.00 95.25 199 HIS A N 1
ATOM 1554 C CA . HIS A 1 199 ? 26.381 8.049 -1.080 1.00 95.25 199 HIS A CA 1
ATOM 1555 C C . HIS A 1 199 ? 27.874 7.957 -1.405 1.00 95.25 199 HIS A C 1
ATOM 1557 O O . HIS A 1 199 ? 28.683 7.720 -0.510 1.00 95.25 199 HIS A O 1
ATOM 1563 N N . ALA A 1 200 ? 28.257 8.230 -2.657 1.00 92.75 200 ALA A N 1
ATOM 1564 C CA . ALA A 1 200 ? 29.660 8.279 -3.073 1.00 92.75 200 ALA A CA 1
ATOM 1565 C C . ALA A 1 200 ? 30.476 9.359 -2.334 1.00 92.75 200 ALA A C 1
ATOM 1567 O O . ALA A 1 200 ? 31.689 9.221 -2.193 1.00 92.75 200 ALA A O 1
ATOM 1568 N N . LYS A 1 201 ? 29.815 10.417 -1.847 1.00 95.19 201 LYS A N 1
ATOM 1569 C CA . LYS A 1 201 ? 30.417 11.492 -1.040 1.00 95.19 201 LYS A CA 1
ATOM 1570 C C . LYS A 1 201 ? 30.355 11.242 0.471 1.00 95.19 201 LYS A C 1
ATOM 1572 O O . LYS A 1 201 ? 30.854 12.067 1.228 1.00 95.19 201 LYS A O 1
ATOM 1577 N N . HIS A 1 202 ? 29.761 10.132 0.918 1.00 92.75 202 HIS A N 1
ATOM 1578 C CA . HIS A 1 202 ? 29.461 9.854 2.330 1.00 92.75 202 HIS A CA 1
ATOM 1579 C C . HIS A 1 202 ? 28.523 10.884 2.993 1.00 92.75 202 HIS A C 1
ATOM 1581 O O . HIS A 1 202 ? 28.572 11.094 4.203 1.00 92.75 202 HIS A O 1
ATOM 1587 N N . GLU A 1 203 ? 27.647 11.509 2.204 1.00 92.69 203 GLU A N 1
ATOM 1588 C CA . GLU A 1 203 ? 26.676 12.522 2.647 1.00 92.69 203 GLU A CA 1
ATOM 1589 C C . GLU A 1 203 ? 25.241 11.965 2.736 1.00 92.69 203 GLU A C 1
ATOM 1591 O O . GLU A 1 203 ? 24.362 12.598 3.321 1.00 92.69 203 GLU A O 1
ATOM 1596 N N . ALA A 1 204 ? 24.980 10.782 2.165 1.00 91.62 204 ALA A N 1
ATOM 1597 C CA . ALA A 1 204 ? 23.648 10.177 2.160 1.00 91.62 204 ALA A CA 1
ATOM 1598 C C . ALA A 1 204 ? 23.230 9.645 3.543 1.00 91.62 204 ALA A C 1
ATOM 1600 O O . ALA A 1 204 ? 23.988 8.942 4.217 1.00 91.62 204 ALA A O 1
ATOM 1601 N N . LYS A 1 205 ? 21.974 9.907 3.933 1.00 93.12 205 LYS A N 1
ATOM 1602 C CA . LYS A 1 205 ? 21.343 9.258 5.092 1.00 93.12 205 LYS A CA 1
ATOM 1603 C C . LYS A 1 205 ? 21.109 7.772 4.804 1.00 93.12 205 LYS A C 1
ATOM 1605 O O . LYS A 1 205 ? 20.907 7.368 3.661 1.00 93.12 205 LYS A O 1
ATOM 1610 N N . LYS A 1 206 ? 21.085 6.948 5.854 1.00 94.19 206 LYS A N 1
ATOM 1611 C CA . LYS A 1 206 ? 20.772 5.519 5.733 1.00 94.19 206 LYS A CA 1
ATOM 1612 C C . LYS A 1 206 ? 19.318 5.329 5.290 1.00 94.19 206 LYS A C 1
ATOM 1614 O O . LYS A 1 206 ? 18.409 5.736 6.004 1.00 94.19 206 LYS A O 1
ATOM 1619 N N . CYS A 1 207 ? 19.109 4.668 4.157 1.00 94.38 207 CYS A N 1
ATOM 1620 C CA . CYS A 1 207 ? 17.790 4.392 3.588 1.00 94.38 207 CYS A CA 1
ATOM 1621 C C . CYS A 1 207 ? 17.802 3.081 2.780 1.00 94.38 207 CYS A C 1
ATOM 1623 O O . CYS A 1 207 ? 18.805 2.354 2.744 1.00 94.38 207 CYS A O 1
ATOM 1625 N N . MET A 1 208 ? 16.683 2.752 2.129 1.00 94.56 208 MET A N 1
ATOM 1626 C CA . MET A 1 208 ? 16.600 1.589 1.241 1.00 94.56 208 MET A CA 1
ATOM 1627 C C . MET A 1 208 ? 17.603 1.681 0.083 1.00 94.56 208 MET A C 1
ATOM 1629 O O . MET A 1 208 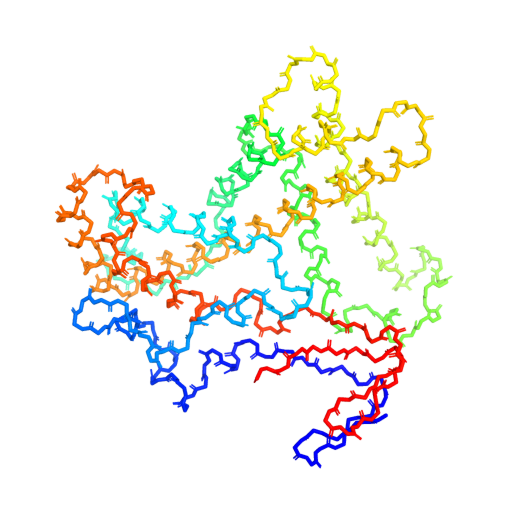? 18.288 0.699 -0.204 1.00 94.56 208 MET A O 1
ATOM 1633 N N . ALA A 1 209 ? 17.708 2.845 -0.566 1.00 95.88 209 ALA A N 1
ATOM 1634 C CA . ALA A 1 209 ? 18.604 3.048 -1.699 1.00 95.88 209 ALA A CA 1
ATOM 1635 C C . ALA A 1 209 ? 20.074 2.855 -1.303 1.00 95.88 209 ALA A C 1
ATOM 1637 O O . ALA A 1 209 ? 20.763 2.077 -1.961 1.00 95.88 209 ALA A O 1
ATOM 1638 N N . THR A 1 210 ? 20.544 3.461 -0.204 1.00 97.06 210 THR A N 1
ATOM 1639 C CA . THR A 1 210 ? 21.929 3.254 0.261 1.00 97.06 210 THR A CA 1
ATOM 1640 C C . THR A 1 210 ? 22.190 1.796 0.624 1.00 97.06 210 THR A C 1
ATOM 1642 O O . THR A 1 210 ? 23.192 1.234 0.199 1.00 97.06 210 THR A O 1
ATOM 1645 N N . SER A 1 211 ? 21.231 1.128 1.274 1.00 96.62 211 SER A N 1
ATOM 1646 C CA . SER A 1 211 ? 21.340 -0.301 1.600 1.00 96.62 211 SER A CA 1
ATOM 1647 C C . SER A 1 211 ? 21.464 -1.202 0.362 1.00 96.62 211 SER A C 1
ATOM 1649 O O . SER A 1 211 ? 22.044 -2.284 0.450 1.00 96.62 211 SER A O 1
ATOM 1651 N N . LEU A 1 212 ? 20.891 -0.801 -0.779 1.00 96.56 212 LEU A N 1
ATOM 1652 C CA . LEU A 1 212 ? 21.045 -1.501 -2.058 1.00 96.56 212 LEU A CA 1
ATOM 1653 C C . LEU A 1 212 ? 22.374 -1.154 -2.736 1.00 96.56 212 LEU A C 1
ATOM 1655 O O . LEU A 1 212 ? 23.011 -2.044 -3.293 1.00 96.56 212 LEU A O 1
ATOM 1659 N N . ILE A 1 213 ? 22.806 0.107 -2.652 1.00 96.56 213 ILE A N 1
ATOM 1660 C CA . ILE A 1 213 ? 24.096 0.573 -3.180 1.00 96.56 213 ILE A CA 1
ATOM 1661 C C . ILE A 1 213 ? 25.261 -0.138 -2.475 1.00 96.56 213 ILE A C 1
ATOM 1663 O O . ILE A 1 213 ? 26.189 -0.592 -3.141 1.00 96.56 213 ILE A O 1
ATOM 1667 N N . ASP A 1 214 ? 25.179 -0.322 -1.156 1.00 96.19 214 ASP A N 1
ATOM 1668 C CA . ASP A 1 214 ? 26.177 -1.040 -0.348 1.00 96.19 214 ASP A CA 1
ATOM 1669 C C . ASP A 1 214 ? 26.358 -2.510 -0.758 1.00 96.19 214 ASP A C 1
ATOM 1671 O O . ASP A 1 214 ? 27.389 -3.120 -0.478 1.00 96.19 214 ASP A O 1
ATOM 1675 N N . ARG A 1 215 ? 25.352 -3.101 -1.414 1.00 96.06 215 ARG A N 1
ATOM 1676 C CA . ARG A 1 215 ? 25.361 -4.500 -1.869 1.00 96.06 215 ARG A CA 1
ATOM 1677 C C . ARG A 1 215 ? 25.808 -4.657 -3.320 1.00 96.06 215 ARG A C 1
ATOM 1679 O O . ARG A 1 215 ? 25.794 -5.777 -3.829 1.00 96.06 215 ARG A O 1
ATOM 1686 N N . LEU A 1 216 ? 26.159 -3.565 -3.999 1.00 95.94 216 LEU A N 1
ATOM 1687 C CA . LEU A 1 216 ? 26.589 -3.632 -5.390 1.00 95.94 216 LEU A CA 1
ATOM 1688 C C . LEU A 1 216 ? 27.939 -4.358 -5.515 1.00 95.94 216 LEU A C 1
ATOM 1690 O O . LEU A 1 216 ? 28.826 -4.152 -4.682 1.00 95.94 216 LEU A O 1
ATOM 1694 N N . PRO A 1 217 ? 28.133 -5.161 -6.579 1.00 94.00 217 PRO A N 1
ATOM 1695 C CA . PRO A 1 217 ? 29.423 -5.767 -6.878 1.00 94.00 217 PRO A CA 1
ATOM 1696 C C . PRO A 1 217 ? 30.557 -4.733 -6.961 1.00 94.00 217 PRO A C 1
ATOM 1698 O O . PRO A 1 217 ? 30.373 -3.586 -7.389 1.00 94.00 217 PRO A O 1
ATOM 1701 N N . ALA A 1 218 ? 31.756 -5.147 -6.554 1.00 89.75 218 ALA A N 1
ATOM 1702 C CA . ALA A 1 218 ? 32.956 -4.325 -6.662 1.00 89.75 218 ALA A CA 1
ATOM 1703 C C . ALA A 1 218 ? 33.464 -4.252 -8.115 1.00 89.75 218 ALA A C 1
ATOM 1705 O O . ALA A 1 218 ? 33.309 -5.197 -8.887 1.00 89.75 218 ALA A O 1
ATOM 1706 N N . GLY A 1 219 ? 34.136 -3.148 -8.456 1.00 89.56 219 GLY A N 1
ATOM 1707 C CA . GLY A 1 219 ? 34.690 -2.913 -9.793 1.00 89.56 219 GLY A CA 1
ATOM 1708 C C . GLY A 1 219 ? 33.669 -2.381 -10.802 1.00 89.56 219 GLY A C 1
ATOM 1709 O O . GLY A 1 219 ? 32.473 -2.350 -10.535 1.00 89.56 219 GLY A O 1
ATOM 1710 N N . ASP A 1 220 ? 34.156 -1.931 -11.956 1.00 88.25 220 ASP A N 1
ATOM 1711 C CA . ASP A 1 220 ? 33.321 -1.468 -13.069 1.00 88.25 220 ASP A CA 1
ATOM 1712 C C . ASP A 1 220 ? 33.039 -2.647 -14.011 1.00 88.25 220 ASP A C 1
ATOM 1714 O O . ASP A 1 220 ? 33.831 -2.968 -14.899 1.00 88.25 220 ASP A O 1
ATOM 1718 N N . THR A 1 221 ? 31.968 -3.386 -13.718 1.00 94.25 221 THR A N 1
ATOM 1719 C CA . THR A 1 221 ? 31.594 -4.620 -14.419 1.00 94.25 221 THR A CA 1
ATOM 1720 C C . THR A 1 221 ? 30.157 -4.544 -14.929 1.00 94.25 221 THR A C 1
ATOM 1722 O O . THR A 1 221 ? 29.313 -3.859 -14.349 1.00 94.25 221 THR A O 1
ATOM 1725 N N . ALA A 1 222 ? 29.848 -5.316 -15.977 1.00 94.00 222 ALA A N 1
ATOM 1726 C CA . ALA A 1 222 ? 28.477 -5.451 -16.482 1.00 94.00 222 ALA A CA 1
ATOM 1727 C C . ALA A 1 222 ? 27.497 -5.942 -15.393 1.00 94.00 222 ALA A C 1
ATOM 1729 O O . ALA A 1 222 ? 26.346 -5.519 -15.353 1.00 94.00 222 ALA A O 1
ATOM 1730 N N . GLU A 1 223 ? 27.973 -6.782 -14.468 1.00 93.88 223 GLU A N 1
ATOM 1731 C CA . GLU A 1 223 ? 27.192 -7.262 -13.323 1.00 93.88 223 GLU A CA 1
ATOM 1732 C C . GLU A 1 223 ? 26.821 -6.122 -12.362 1.00 93.88 223 GLU A C 1
ATOM 1734 O O . GLU A 1 223 ? 25.687 -6.043 -11.888 1.00 93.88 223 GLU A O 1
ATOM 1739 N N . ARG A 1 224 ? 27.750 -5.192 -12.101 1.00 94.06 224 ARG A N 1
ATOM 1740 C CA . ARG A 1 224 ? 27.464 -4.003 -11.291 1.00 94.06 224 ARG A CA 1
ATOM 1741 C C . ARG A 1 224 ? 26.464 -3.081 -11.980 1.00 94.06 224 ARG A C 1
ATOM 1743 O O . ARG A 1 224 ? 25.584 -2.545 -11.304 1.00 94.06 224 ARG A O 1
ATOM 1750 N N . GLU A 1 225 ? 26.590 -2.880 -13.289 1.00 94.56 225 GLU A N 1
ATOM 1751 C CA . GLU A 1 225 ? 25.646 -2.064 -14.058 1.00 94.56 225 GLU A CA 1
ATOM 1752 C C . GLU A 1 225 ? 24.226 -2.641 -13.969 1.00 94.56 225 GLU A C 1
ATOM 1754 O O . GLU A 1 225 ? 23.281 -1.928 -13.619 1.00 94.56 225 GLU A O 1
ATOM 1759 N N . GLU A 1 226 ? 24.081 -3.952 -14.175 1.00 95.19 226 GLU A N 1
ATOM 1760 C CA . GLU A 1 226 ? 22.803 -4.650 -14.037 1.00 95.19 226 GLU A CA 1
ATOM 1761 C C . GLU A 1 226 ? 22.244 -4.547 -12.609 1.00 95.19 226 GLU A C 1
ATOM 1763 O O . GLU A 1 226 ? 21.087 -4.159 -12.422 1.00 95.19 226 GLU A O 1
ATOM 1768 N N . ALA A 1 227 ? 23.065 -4.800 -11.586 1.00 95.38 227 ALA A N 1
ATOM 1769 C CA . ALA A 1 227 ? 22.655 -4.674 -10.188 1.00 95.38 227 ALA A CA 1
ATOM 1770 C C . ALA A 1 227 ? 22.230 -3.238 -9.827 1.00 95.38 227 ALA A C 1
ATOM 1772 O O . ALA A 1 227 ? 21.277 -3.043 -9.070 1.00 95.38 227 ALA A O 1
ATOM 1773 N N . THR A 1 228 ? 22.874 -2.225 -10.413 1.00 95.88 228 THR A N 1
ATOM 1774 C CA . THR A 1 228 ? 22.517 -0.809 -10.229 1.00 95.88 228 THR A CA 1
ATOM 1775 C C . THR A 1 228 ? 21.164 -0.496 -10.869 1.00 95.88 228 THR A C 1
ATOM 1777 O O . THR A 1 228 ? 20.322 0.166 -10.258 1.00 95.88 228 THR A O 1
ATOM 1780 N N . ILE A 1 229 ? 20.908 -1.020 -12.073 1.00 95.19 229 ILE A N 1
ATOM 1781 C CA . ILE A 1 229 ? 19.603 -0.916 -12.738 1.00 95.19 229 ILE A CA 1
ATOM 1782 C C . ILE A 1 229 ? 18.515 -1.571 -11.884 1.00 95.19 229 ILE A C 1
ATOM 1784 O O . ILE A 1 229 ? 17.441 -0.989 -11.716 1.00 95.19 229 ILE A O 1
ATOM 1788 N N . ILE A 1 230 ? 18.782 -2.756 -11.331 1.00 94.75 230 ILE A N 1
ATOM 1789 C CA . ILE A 1 230 ? 17.848 -3.458 -10.446 1.00 94.75 230 ILE A CA 1
ATOM 1790 C C . ILE A 1 230 ? 17.573 -2.616 -9.199 1.00 94.75 230 ILE A C 1
ATOM 1792 O O . ILE A 1 230 ? 16.407 -2.379 -8.890 1.00 94.75 230 ILE A O 1
ATOM 1796 N N . ALA A 1 231 ? 18.610 -2.109 -8.526 1.00 95.81 231 ALA A N 1
ATOM 1797 C CA . ALA A 1 231 ? 18.468 -1.283 -7.330 1.00 95.81 231 ALA A CA 1
ATOM 1798 C C . ALA A 1 231 ? 17.587 -0.051 -7.587 1.00 95.81 231 ALA A C 1
ATOM 1800 O O . ALA A 1 231 ? 16.618 0.175 -6.860 1.00 95.81 231 ALA A O 1
ATOM 1801 N N . ARG A 1 232 ? 17.856 0.679 -8.676 1.00 95.56 232 ARG A N 1
ATOM 1802 C CA . ARG A 1 232 ? 17.050 1.824 -9.120 1.00 95.56 232 ARG A CA 1
ATOM 1803 C C . ARG A 1 232 ? 15.597 1.445 -9.397 1.00 95.56 232 ARG A C 1
ATOM 1805 O O . ARG A 1 232 ? 14.669 2.145 -9.000 1.00 95.56 232 ARG A O 1
ATOM 1812 N N . ASN A 1 233 ? 15.376 0.352 -10.122 1.00 92.88 233 ASN A N 1
ATOM 1813 C CA . ASN A 1 233 ? 14.024 -0.070 -10.477 1.00 92.88 233 ASN A CA 1
ATOM 1814 C C . ASN A 1 233 ? 13.233 -0.499 -9.230 1.00 92.88 233 ASN A C 1
ATOM 1816 O O . ASN A 1 233 ? 12.046 -0.197 -9.127 1.00 92.88 233 ASN A O 1
ATOM 1820 N N . VAL A 1 234 ? 13.886 -1.168 -8.276 1.00 92.56 234 VAL A N 1
ATOM 1821 C CA . VAL A 1 234 ? 13.284 -1.603 -7.011 1.00 92.56 234 VAL A CA 1
ATOM 1822 C C . VAL A 1 234 ? 12.866 -0.402 -6.157 1.00 92.56 234 VAL A C 1
ATOM 1824 O O . VAL A 1 234 ? 11.733 -0.380 -5.671 1.00 92.56 234 VAL A O 1
ATOM 1827 N N . THR A 1 235 ? 13.719 0.613 -5.995 1.00 92.38 235 THR A N 1
ATOM 1828 C CA . THR A 1 235 ? 13.373 1.817 -5.214 1.00 92.38 235 THR A CA 1
ATOM 1829 C C . THR A 1 235 ? 12.226 2.598 -5.856 1.00 92.38 235 THR A C 1
ATOM 1831 O O . THR A 1 235 ? 11.260 2.943 -5.173 1.00 92.38 235 THR A O 1
ATOM 1834 N N . ALA A 1 236 ? 12.257 2.785 -7.178 1.00 89.44 236 ALA A N 1
ATOM 1835 C CA . ALA A 1 236 ? 11.194 3.471 -7.907 1.00 89.44 236 ALA A CA 1
ATOM 1836 C C . ALA A 1 236 ? 9.848 2.732 -7.841 1.00 89.44 236 ALA A C 1
ATOM 1838 O O . ALA A 1 236 ? 8.819 3.357 -7.585 1.00 89.44 236 ALA A O 1
ATOM 1839 N N . GLN A 1 237 ? 9.835 1.405 -8.021 1.00 86.38 237 GLN A N 1
ATOM 1840 C CA . GLN A 1 237 ? 8.607 0.609 -7.890 1.00 86.38 237 GLN A CA 1
ATOM 1841 C C . GLN A 1 237 ? 8.055 0.634 -6.465 1.00 86.38 237 GLN A C 1
ATOM 1843 O O . GLN A 1 237 ? 6.842 0.732 -6.285 1.00 86.38 237 GLN A O 1
ATOM 1848 N N . THR A 1 238 ? 8.935 0.587 -5.460 1.00 88.62 238 THR A N 1
ATOM 1849 C CA . THR A 1 238 ? 8.533 0.692 -4.051 1.00 88.62 238 THR A CA 1
ATOM 1850 C C . THR A 1 238 ? 7.861 2.037 -3.791 1.00 88.62 238 THR A C 1
ATOM 1852 O O . THR A 1 238 ? 6.800 2.078 -3.176 1.00 88.62 238 THR A O 1
ATOM 1855 N N . HIS A 1 239 ? 8.417 3.128 -4.324 1.00 84.81 239 HIS A N 1
ATOM 1856 C CA . HIS A 1 239 ? 7.859 4.464 -4.142 1.00 84.81 239 HIS A CA 1
ATOM 1857 C C . HIS A 1 239 ? 6.500 4.626 -4.836 1.00 84.81 239 HIS A C 1
ATOM 1859 O O . HIS A 1 239 ? 5.518 5.002 -4.198 1.00 84.81 239 HIS A O 1
ATOM 1865 N N . LEU A 1 240 ? 6.417 4.273 -6.123 1.00 81.81 240 LEU A N 1
ATOM 1866 C CA . LEU A 1 240 ? 5.181 4.371 -6.906 1.00 81.81 240 LEU A CA 1
ATOM 1867 C C . LEU A 1 240 ? 4.047 3.530 -6.309 1.00 81.81 240 LEU A C 1
ATOM 1869 O O . LEU A 1 240 ? 2.912 3.994 -6.226 1.00 81.81 240 LEU A O 1
ATOM 1873 N N . GLY A 1 241 ? 4.353 2.303 -5.880 1.00 82.25 241 GLY A N 1
ATOM 1874 C CA . GLY A 1 241 ? 3.364 1.401 -5.298 1.00 82.25 241 GLY A CA 1
ATOM 1875 C C . GLY A 1 241 ? 2.894 1.831 -3.909 1.00 82.25 241 GLY A C 1
ATOM 1876 O O . GLY A 1 241 ? 1.718 1.659 -3.597 1.00 82.25 241 GLY A O 1
ATOM 1877 N N . ALA A 1 242 ? 3.780 2.392 -3.081 1.00 81.81 242 ALA A N 1
ATOM 1878 C CA . ALA A 1 242 ? 3.481 2.677 -1.679 1.00 81.81 242 ALA A CA 1
ATOM 1879 C C . ALA A 1 242 ? 2.640 3.943 -1.469 1.00 81.81 242 ALA A C 1
ATOM 1881 O O . ALA A 1 242 ? 1.810 3.963 -0.564 1.00 81.81 242 ALA A O 1
ATOM 1882 N N . VAL A 1 243 ? 2.827 4.994 -2.272 1.00 79.88 243 VAL A N 1
ATOM 1883 C CA . VAL A 1 243 ? 2.228 6.307 -1.971 1.00 79.88 243 VAL A CA 1
ATOM 1884 C C . VAL A 1 243 ? 0.724 6.338 -2.239 1.00 79.88 243 VAL A C 1
ATOM 1886 O O . VAL A 1 243 ? -0.063 6.612 -1.334 1.00 79.88 243 VAL A O 1
ATOM 1889 N N . GLU A 1 244 ? 0.298 6.054 -3.471 1.00 79.81 244 GLU A N 1
ATOM 1890 C CA . GLU A 1 244 ? -1.109 6.227 -3.856 1.00 79.81 244 GLU A CA 1
ATOM 1891 C C . GLU A 1 244 ? -2.031 5.197 -3.182 1.00 79.81 244 GLU A C 1
ATOM 1893 O O . GLU A 1 244 ? -3.149 5.526 -2.770 1.00 79.81 244 GLU A O 1
ATOM 1898 N N . THR A 1 245 ? -1.557 3.958 -3.029 1.00 87.19 245 THR A N 1
ATOM 1899 C CA . THR A 1 245 ? -2.362 2.877 -2.449 1.00 87.19 245 THR A CA 1
ATOM 1900 C C . THR A 1 245 ? -2.587 3.079 -0.953 1.00 87.19 245 THR A C 1
ATOM 1902 O O . THR A 1 245 ? -3.730 3.047 -0.495 1.00 87.19 245 THR A O 1
ATOM 1905 N N . THR A 1 246 ? -1.524 3.391 -0.205 1.00 89.88 246 THR A N 1
ATOM 1906 C CA . THR A 1 246 ? -1.598 3.692 1.231 1.00 89.88 246 THR A CA 1
ATOM 1907 C C . THR A 1 246 ? -2.439 4.938 1.487 1.00 89.88 246 THR A C 1
ATOM 1909 O O . THR A 1 246 ? -3.244 4.949 2.412 1.00 89.88 246 THR A O 1
ATOM 1912 N N . HIS A 1 247 ? -2.327 5.966 0.637 1.00 86.75 247 HIS A N 1
ATOM 1913 C CA . HIS A 1 247 ? -3.183 7.151 0.719 1.00 86.75 247 HIS A CA 1
ATOM 1914 C C . HIS A 1 247 ? -4.669 6.814 0.569 1.00 86.75 247 HIS A C 1
ATOM 1916 O O . HIS A 1 247 ? -5.489 7.297 1.350 1.00 86.75 247 HIS A O 1
ATOM 1922 N N . SER A 1 248 ? -5.017 5.961 -0.395 1.00 87.81 248 SER A N 1
ATOM 1923 C CA . SER A 1 248 ? -6.406 5.540 -0.613 1.00 87.81 248 SER A CA 1
ATOM 1924 C C . SER A 1 248 ? -6.958 4.776 0.596 1.00 87.81 248 SER A C 1
ATOM 1926 O O . SER A 1 248 ? -8.050 5.089 1.069 1.00 87.81 248 SER A O 1
ATOM 1928 N N . ALA A 1 249 ? -6.173 3.853 1.160 1.00 92.56 249 ALA A N 1
ATOM 1929 C CA . ALA A 1 249 ? -6.540 3.125 2.375 1.00 92.56 249 ALA A CA 1
ATOM 1930 C C . ALA A 1 249 ? -6.663 4.046 3.605 1.00 92.56 249 ALA A C 1
ATOM 1932 O O . ALA A 1 249 ? -7.633 3.940 4.352 1.00 92.56 249 ALA A O 1
ATOM 1933 N N . ALA A 1 250 ? -5.744 4.998 3.791 1.00 91.81 250 ALA A N 1
ATOM 1934 C CA . ALA A 1 250 ? -5.816 5.978 4.876 1.00 91.81 250 ALA A CA 1
ATOM 1935 C C . ALA A 1 250 ? -7.065 6.870 4.767 1.00 91.81 250 ALA A C 1
ATOM 1937 O O . ALA A 1 250 ? -7.735 7.130 5.764 1.00 91.81 250 ALA A O 1
ATOM 1938 N N . MET A 1 251 ? -7.433 7.296 3.555 1.00 89.38 251 MET A N 1
ATOM 1939 C CA . MET A 1 251 ? -8.675 8.039 3.328 1.00 89.38 251 MET A CA 1
ATOM 1940 C C . MET A 1 251 ? -9.915 7.186 3.619 1.00 89.38 251 MET A C 1
ATOM 1942 O O . MET A 1 251 ? -10.851 7.677 4.248 1.00 89.38 251 MET A O 1
ATOM 1946 N N . ALA A 1 252 ? -9.922 5.915 3.207 1.00 92.19 252 ALA A N 1
ATOM 1947 C CA . ALA A 1 252 ? -10.997 4.983 3.544 1.00 92.19 252 ALA A CA 1
ATOM 1948 C C . ALA A 1 252 ? -11.141 4.801 5.061 1.00 92.19 252 ALA A C 1
ATOM 1950 O O . ALA A 1 252 ? -12.260 4.831 5.567 1.00 92.19 252 ALA A O 1
ATOM 1951 N N . PHE A 1 253 ? -10.025 4.718 5.786 1.00 94.31 253 PHE A N 1
ATOM 1952 C CA . PHE A 1 253 ? -10.009 4.692 7.246 1.00 94.31 253 PHE A CA 1
ATOM 1953 C C . PHE A 1 253 ? -10.643 5.946 7.855 1.00 94.31 253 PHE A C 1
ATOM 1955 O O . PHE A 1 253 ? -11.561 5.825 8.662 1.00 94.31 253 PHE A O 1
ATOM 1962 N N . LEU A 1 254 ? -10.222 7.148 7.441 1.00 92.12 254 LEU A N 1
ATOM 1963 C CA . LEU A 1 254 ? -10.791 8.396 7.967 1.00 92.12 254 LEU A CA 1
ATOM 1964 C C . LEU A 1 254 ? -12.305 8.475 7.728 1.00 92.12 254 LEU A C 1
ATOM 1966 O O . LEU A 1 254 ? -13.057 8.891 8.607 1.00 92.12 254 LEU A O 1
ATOM 1970 N N . MET A 1 255 ? -12.767 8.037 6.556 1.00 90.75 255 MET A N 1
ATOM 1971 C CA . MET A 1 255 ? -14.198 7.974 6.259 1.00 90.75 255 MET A CA 1
ATOM 1972 C C . MET A 1 255 ? -14.924 6.945 7.126 1.00 90.75 255 MET A C 1
ATOM 1974 O O . MET A 1 255 ? -15.997 7.250 7.638 1.00 90.75 255 MET A O 1
ATOM 1978 N N . ALA A 1 256 ? -14.349 5.756 7.319 1.00 92.75 256 ALA A N 1
ATOM 1979 C CA . ALA A 1 256 ? -14.926 4.735 8.185 1.00 92.75 256 ALA A CA 1
ATOM 1980 C C . ALA A 1 256 ? -15.059 5.254 9.623 1.00 92.75 256 ALA A C 1
ATOM 1982 O O . ALA A 1 256 ? -16.131 5.155 10.207 1.00 92.75 256 ALA A O 1
ATOM 1983 N N . MET A 1 257 ? -14.032 5.907 10.166 1.00 94.62 257 MET A N 1
ATOM 1984 C CA . MET A 1 257 ? -14.088 6.465 11.522 1.00 94.62 257 MET A CA 1
ATOM 1985 C C . MET A 1 257 ? -15.147 7.562 11.671 1.00 94.62 257 MET A C 1
ATOM 1987 O O . MET A 1 257 ? -15.795 7.639 12.712 1.00 94.62 257 MET A O 1
ATOM 1991 N N . ALA A 1 258 ? -15.372 8.370 10.630 1.00 90.94 258 ALA A N 1
ATOM 1992 C CA . ALA A 1 258 ? -16.436 9.374 10.622 1.00 90.94 258 ALA A CA 1
ATOM 1993 C C . ALA A 1 258 ? -17.853 8.766 10.581 1.00 90.94 258 ALA A C 1
ATOM 1995 O O . ALA A 1 258 ? -18.802 9.407 11.031 1.00 90.94 258 ALA A O 1
ATOM 1996 N N . VAL A 1 259 ? -18.010 7.569 10.008 1.00 90.56 259 VAL A N 1
ATOM 1997 C CA . VAL A 1 259 ? -19.310 6.898 9.824 1.00 90.56 259 VAL A CA 1
ATOM 1998 C C . VAL A 1 259 ? -19.621 5.906 10.951 1.00 90.56 259 VAL A C 1
ATOM 2000 O O . VAL A 1 259 ? -20.792 5.736 11.278 1.00 90.56 259 VAL A O 1
ATOM 2003 N N . TYR A 1 260 ? -18.597 5.312 11.567 1.00 92.12 260 TYR A N 1
ATOM 2004 C CA . TYR A 1 260 ? -18.698 4.287 12.612 1.00 92.12 260 TYR A CA 1
ATOM 2005 C C . TYR A 1 260 ? -18.046 4.757 13.932 1.00 92.12 260 TYR A C 1
ATOM 2007 O O . TYR A 1 260 ? -16.968 4.281 14.315 1.00 92.12 260 TYR A O 1
ATOM 2015 N N . PRO A 1 261 ? -18.642 5.743 14.632 1.00 91.88 261 PRO A N 1
ATOM 2016 C CA . PRO A 1 261 ? -18.058 6.332 15.838 1.00 91.88 261 PRO A CA 1
ATOM 2017 C C . PRO A 1 261 ? -17.919 5.337 17.000 1.00 91.88 261 PRO A C 1
ATOM 2019 O O . PRO A 1 261 ? -17.001 5.462 17.806 1.00 91.88 261 PRO A O 1
ATOM 2022 N N . GLU A 1 262 ? -18.794 4.337 17.096 1.00 93.12 262 GLU A N 1
ATOM 2023 C CA . GLU A 1 262 ? -18.720 3.275 18.103 1.00 93.12 262 GLU A CA 1
ATOM 2024 C C . GLU A 1 262 ? -17.481 2.390 17.928 1.00 93.12 262 GLU A C 1
ATOM 2026 O O . GLU A 1 262 ? -16.805 2.072 18.908 1.00 93.12 262 GLU A O 1
ATOM 2031 N N . ILE A 1 263 ? -17.130 2.068 16.680 1.00 93.94 263 ILE A N 1
ATOM 2032 C CA . ILE A 1 263 ? -15.930 1.297 16.345 1.00 93.94 263 ILE A CA 1
ATOM 2033 C C . ILE A 1 263 ? -14.670 2.117 16.642 1.00 93.94 263 ILE A C 1
ATOM 2035 O O . ILE A 1 263 ? -13.713 1.602 17.224 1.00 93.94 263 ILE A O 1
ATOM 2039 N N . GLN A 1 264 ? -14.686 3.408 16.295 1.00 95.00 264 GLN A N 1
ATOM 2040 C CA . GLN A 1 264 ? -13.616 4.343 16.648 1.00 95.00 264 GLN A CA 1
ATOM 2041 C C . GLN A 1 264 ? -13.401 4.378 18.167 1.00 95.00 264 GLN A C 1
ATOM 2043 O O . GLN A 1 264 ? -12.272 4.231 18.637 1.00 95.00 264 GLN A O 1
ATOM 2048 N N . LYS A 1 265 ? -14.490 4.508 18.935 1.00 94.81 265 LYS A N 1
ATOM 2049 C CA . LYS A 1 265 ? -14.438 4.616 20.393 1.00 94.81 265 LYS A CA 1
ATOM 2050 C C . LYS A 1 265 ? -13.881 3.356 21.054 1.00 94.81 265 LYS A C 1
ATOM 2052 O O . LYS A 1 265 ? -13.048 3.469 21.946 1.00 94.81 265 LYS A O 1
ATOM 2057 N N . ALA A 1 266 ? -14.270 2.171 20.585 1.00 93.06 266 ALA A N 1
ATOM 2058 C CA . ALA A 1 266 ? -13.758 0.908 21.117 1.00 93.06 266 ALA A CA 1
ATOM 2059 C C . ALA A 1 266 ? -12.228 0.779 20.974 1.00 93.06 266 ALA A C 1
ATOM 2061 O O . ALA A 1 266 ? -11.550 0.344 21.906 1.00 93.06 266 ALA A O 1
ATOM 2062 N N . ALA A 1 267 ? -11.667 1.190 19.833 1.00 94.50 267 ALA A N 1
ATOM 2063 C CA . ALA A 1 267 ? -10.220 1.172 19.625 1.00 94.50 267 ALA A CA 1
ATOM 2064 C C . ALA A 1 267 ? -9.491 2.274 20.413 1.00 94.50 267 ALA A C 1
ATOM 2066 O O . ALA A 1 267 ? -8.386 2.049 20.905 1.00 94.50 267 ALA A O 1
ATOM 2067 N N . GLN A 1 268 ? -10.113 3.444 20.584 1.00 96.94 268 GLN A N 1
ATOM 2068 C CA . GLN A 1 268 ? -9.588 4.503 21.451 1.00 96.94 268 GLN A CA 1
ATOM 2069 C C . GLN A 1 268 ? -9.542 4.077 22.921 1.00 96.94 268 GLN A C 1
ATOM 2071 O O . GLN A 1 268 ? -8.542 4.320 23.583 1.00 96.94 268 GLN A O 1
ATOM 2076 N N . ASP A 1 269 ? -10.574 3.392 23.420 1.00 96.12 269 ASP A N 1
ATOM 2077 C CA . ASP A 1 269 ? -10.601 2.890 24.798 1.00 96.12 269 ASP A CA 1
ATOM 2078 C C . ASP A 1 269 ? -9.499 1.838 25.043 1.00 96.12 269 ASP A C 1
ATOM 2080 O O . ASP A 1 269 ? -8.909 1.785 26.125 1.00 96.12 269 ASP A O 1
ATOM 2084 N N . GLU A 1 270 ? -9.175 1.018 24.035 1.00 95.69 270 GLU A N 1
ATOM 2085 C CA . GLU A 1 270 ? -8.023 0.112 24.086 1.00 95.69 270 GLU A CA 1
ATOM 2086 C C . GLU A 1 270 ? -6.692 0.878 24.141 1.00 95.69 270 GLU A C 1
ATOM 2088 O O . GLU A 1 270 ? -5.859 0.588 25.004 1.00 95.69 270 GLU A O 1
ATOM 2093 N N . LEU A 1 271 ? -6.505 1.866 23.262 1.00 96.88 271 LEU A N 1
ATOM 2094 C CA . LEU A 1 271 ? -5.305 2.706 23.223 1.00 96.88 271 LEU A CA 1
ATOM 2095 C C . LEU A 1 271 ? -5.099 3.467 24.538 1.00 96.88 271 LEU A C 1
ATOM 2097 O O . LEU A 1 271 ? -4.010 3.421 25.110 1.00 96.88 271 LEU A O 1
ATOM 2101 N N . ASP A 1 272 ? -6.152 4.093 25.063 1.00 97.06 272 ASP A N 1
ATOM 2102 C CA . ASP A 1 272 ? -6.126 4.825 26.331 1.00 97.06 272 ASP A CA 1
ATOM 2103 C C . ASP A 1 272 ? -5.739 3.908 27.504 1.00 97.06 272 ASP A C 1
ATOM 2105 O O . ASP A 1 272 ? -5.021 4.330 28.413 1.00 97.06 272 ASP A O 1
ATOM 2109 N N . ARG A 1 273 ? -6.177 2.640 27.482 1.00 96.44 273 ARG A N 1
ATOM 2110 C CA . ARG A 1 273 ? -5.857 1.642 28.514 1.00 96.44 273 ARG A CA 1
ATOM 2111 C C . ARG A 1 273 ? -4.412 1.141 28.440 1.00 96.44 273 ARG A C 1
ATOM 2113 O O . ARG A 1 273 ? -3.822 0.887 29.486 1.00 96.44 273 ARG A O 1
ATOM 2120 N N . VAL A 1 274 ? -3.885 0.916 27.237 1.00 96.06 274 VAL A N 1
ATOM 2121 C CA . VAL A 1 274 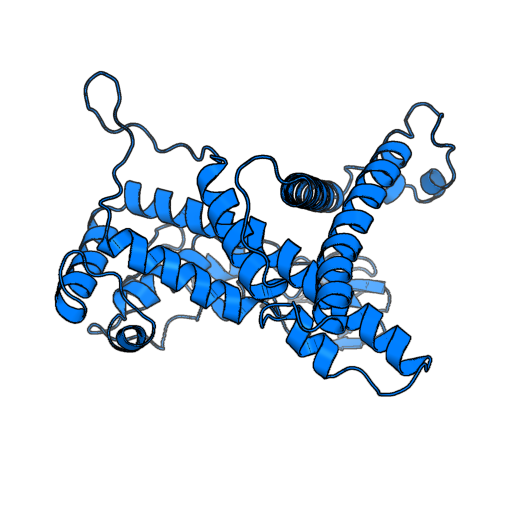? -2.577 0.262 27.020 1.00 96.06 274 VAL A CA 1
ATOM 2122 C C . VAL A 1 274 ? -1.436 1.274 26.982 1.00 96.06 274 VAL A C 1
ATOM 2124 O O . VAL A 1 274 ? -0.390 1.049 27.582 1.00 96.06 274 VAL A O 1
ATOM 2127 N N . VAL A 1 275 ? -1.640 2.383 26.277 1.00 95.88 275 VAL A N 1
ATOM 2128 C CA . VAL A 1 275 ? -0.599 3.370 25.951 1.00 95.88 275 VAL A CA 1
ATOM 2129 C C . VAL A 1 275 ? -0.752 4.624 26.814 1.00 95.88 275 VAL A C 1
ATOM 2131 O O . VAL A 1 275 ? 0.234 5.256 27.192 1.00 95.88 275 VAL A O 1
ATOM 2134 N N . GLY A 1 276 ? -1.993 4.960 27.170 1.00 93.88 276 GLY A N 1
ATOM 2135 C CA . GLY A 1 276 ? -2.344 6.174 27.895 1.00 93.88 276 GLY A CA 1
ATOM 2136 C C . GLY A 1 276 ? -2.940 7.245 26.984 1.00 93.88 276 GLY A C 1
ATOM 2137 O O . GLY A 1 276 ? -2.614 7.357 25.802 1.00 93.88 276 GLY A O 1
ATOM 2138 N N . HIS A 1 277 ? -3.826 8.055 27.557 1.00 93.44 277 HIS A N 1
ATOM 2139 C CA . HIS A 1 277 ? -4.573 9.057 26.805 1.00 93.44 277 HIS A CA 1
ATOM 2140 C C . HIS A 1 277 ? -3.674 10.141 26.197 1.00 93.44 277 HIS A C 1
ATOM 2142 O O . HIS A 1 277 ? -2.875 10.763 26.902 1.00 93.44 277 HIS A O 1
ATOM 2148 N N . GLY A 1 278 ? -3.833 10.394 24.894 1.00 89.62 278 GLY A N 1
ATOM 2149 C CA . GLY A 1 278 ? -3.058 11.394 24.151 1.00 89.62 278 GLY A CA 1
ATOM 2150 C C . GLY A 1 278 ? -1.585 11.026 23.941 1.00 89.62 278 GLY A C 1
ATOM 2151 O O . GLY A 1 278 ? -0.777 11.900 23.619 1.00 89.62 278 GLY A O 1
ATOM 2152 N N . VAL A 1 279 ? -1.219 9.757 24.145 1.00 94.19 279 VAL A N 1
ATOM 2153 C CA . VAL A 1 279 ? 0.128 9.239 23.890 1.00 94.19 279 VAL A CA 1
ATOM 2154 C C . VAL A 1 279 ? 0.143 8.532 22.541 1.00 94.19 279 VAL A C 1
ATOM 2156 O O . VAL A 1 279 ? -0.682 7.665 22.265 1.00 94.19 279 VAL A O 1
ATOM 2159 N N . ILE A 1 280 ? 1.103 8.896 21.690 1.00 94.81 280 ILE A N 1
ATOM 2160 C CA . ILE A 1 280 ? 1.276 8.250 20.387 1.00 94.81 280 ILE A CA 1
ATOM 2161 C C . ILE A 1 280 ? 1.893 6.858 20.605 1.00 94.81 280 ILE A C 1
ATOM 2163 O O . ILE A 1 280 ? 2.985 6.776 21.174 1.00 94.81 280 ILE A O 1
ATOM 2167 N N . PRO A 1 281 ? 1.240 5.772 20.152 1.00 94.56 281 PRO A N 1
ATOM 2168 C CA . PRO A 1 281 ? 1.776 4.423 20.272 1.00 94.56 281 PRO A CA 1
ATOM 2169 C C . PRO A 1 281 ? 2.996 4.210 19.378 1.00 94.56 281 PRO A C 1
ATOM 2171 O O . PRO A 1 281 ? 3.070 4.704 18.252 1.00 94.56 281 PRO A O 1
ATOM 2174 N N . ASP A 1 282 ? 3.916 3.378 19.852 1.00 92.94 282 ASP A N 1
ATOM 2175 C CA . ASP A 1 282 ? 4.995 2.810 19.045 1.00 92.94 282 ASP A CA 1
ATOM 2176 C C . ASP A 1 282 ? 4.774 1.307 18.780 1.00 92.94 282 ASP A C 1
ATOM 2178 O O . ASP A 1 282 ? 3.821 0.688 19.264 1.00 92.94 282 ASP A O 1
ATOM 2182 N N . PHE A 1 283 ? 5.674 0.691 18.010 1.00 92.31 283 PHE A N 1
ATOM 2183 C CA . PHE A 1 283 ? 5.570 -0.725 17.648 1.00 92.31 283 PHE A CA 1
ATOM 2184 C C . PHE A 1 283 ? 5.700 -1.694 18.833 1.00 92.31 283 PHE A C 1
ATOM 2186 O O . PHE A 1 283 ? 5.312 -2.853 18.692 1.00 92.31 283 PHE A O 1
ATOM 2193 N N . THR A 1 284 ? 6.207 -1.259 19.992 1.00 94.88 284 THR A N 1
ATOM 2194 C CA . THR A 1 284 ? 6.312 -2.122 21.182 1.00 94.88 284 THR A CA 1
ATOM 2195 C C . THR A 1 284 ? 4.947 -2.421 21.794 1.00 94.88 284 THR A C 1
ATOM 2197 O O . THR A 1 284 ? 4.760 -3.499 22.347 1.00 94.88 284 THR A O 1
ATOM 2200 N N . HIS A 1 285 ? 3.970 -1.531 21.594 1.00 94.44 285 HIS A N 1
ATOM 2201 C CA . HIS A 1 285 ? 2.599 -1.690 22.081 1.00 94.44 285 HIS A CA 1
ATOM 2202 C C . HIS A 1 285 ? 1.741 -2.594 21.185 1.00 94.44 285 HIS A C 1
ATOM 2204 O O . HIS A 1 285 ? 0.700 -3.082 21.614 1.00 94.44 285 HIS A O 1
ATOM 2210 N N . LYS A 1 286 ? 2.154 -2.836 19.931 1.00 92.50 286 LYS A N 1
ATOM 2211 C CA . LYS A 1 286 ? 1.360 -3.567 18.925 1.00 92.50 286 LYS A CA 1
ATOM 2212 C C . LYS A 1 286 ? 0.817 -4.929 19.397 1.00 92.50 286 LYS A C 1
ATOM 2214 O O . LYS A 1 286 ? -0.348 -5.204 19.116 1.00 92.50 286 LYS A O 1
ATOM 2219 N N . PRO A 1 287 ? 1.574 -5.772 20.130 1.00 93.19 287 PRO A N 1
ATOM 2220 C CA . PRO A 1 287 ? 1.052 -7.044 20.640 1.00 93.19 287 PRO A CA 1
ATOM 2221 C C . PRO A 1 287 ? -0.120 -6.905 21.625 1.00 93.19 287 PRO A C 1
ATOM 2223 O O . PRO A 1 287 ? -0.863 -7.864 21.821 1.00 93.19 287 PRO A O 1
ATOM 2226 N N . GLU A 1 288 ? -0.282 -5.734 22.244 1.00 94.19 288 GLU A N 1
ATOM 2227 C CA . GLU A 1 288 ? -1.301 -5.440 23.257 1.00 94.19 288 GLU A CA 1
ATOM 2228 C C . GLU A 1 288 ? -2.492 -4.641 22.702 1.00 94.19 288 GLU A C 1
ATOM 2230 O O . GLU A 1 288 ? -3.391 -4.287 23.465 1.00 94.19 288 GLU A O 1
ATOM 2235 N N . LEU A 1 289 ? -2.522 -4.391 21.385 1.00 95.50 289 LEU A N 1
ATOM 2236 C CA . LEU A 1 289 ? -3.545 -3.600 20.689 1.00 95.50 289 LEU A CA 1
ATOM 2237 C C . LEU A 1 289 ? -4.341 -4.426 19.646 1.00 95.50 289 LEU A C 1
ATOM 2239 O O . LEU A 1 289 ? -4.325 -4.107 18.448 1.00 95.50 289 LEU A O 1
ATOM 2243 N N . PRO A 1 290 ? -5.007 -5.530 20.045 1.00 94.88 290 PRO A N 1
ATOM 2244 C CA . PRO A 1 290 ? -5.747 -6.381 19.118 1.00 94.88 290 PRO A CA 1
ATOM 2245 C C . PRO A 1 290 ? -6.929 -5.679 18.433 1.00 94.88 290 PRO A C 1
ATOM 2247 O O . PRO A 1 290 ? -7.215 -6.020 17.286 1.00 94.88 290 PRO A O 1
ATOM 2250 N N . CYS A 1 291 ? -7.600 -4.699 19.053 1.00 94.62 291 CYS A N 1
ATOM 2251 C CA . CYS A 1 291 ? -8.669 -3.949 18.378 1.00 94.62 291 CYS A CA 1
ATOM 2252 C C . CYS A 1 291 ? -8.126 -3.095 17.227 1.00 94.62 291 CYS A C 1
ATOM 2254 O O . CYS A 1 291 ? -8.754 -3.019 16.169 1.00 94.62 291 CYS A O 1
ATOM 2256 N N . VAL A 1 292 ? -6.947 -2.489 17.393 1.00 95.31 292 VAL A N 1
ATOM 2257 C CA . VAL A 1 292 ? -6.286 -1.735 16.314 1.00 95.31 292 VAL A CA 1
ATOM 2258 C C . VAL A 1 292 ? -5.874 -2.662 15.162 1.00 95.31 292 VAL A C 1
ATOM 2260 O O . VAL A 1 292 ? -6.101 -2.330 13.997 1.00 95.31 292 VAL A O 1
ATOM 2263 N N . ASP A 1 293 ? -5.325 -3.845 15.461 1.00 94.94 293 ASP A N 1
ATOM 2264 C CA . ASP A 1 293 ? -4.985 -4.855 14.442 1.00 94.94 293 ASP A CA 1
ATOM 2265 C C . ASP A 1 293 ? -6.230 -5.358 13.692 1.00 94.94 293 ASP A C 1
ATOM 2267 O O . ASP A 1 293 ? -6.248 -5.422 12.461 1.00 94.94 293 ASP A O 1
ATOM 2271 N N . ALA A 1 294 ? -7.307 -5.643 14.426 1.00 96.12 294 ALA A N 1
ATOM 2272 C CA . ALA A 1 294 ? -8.592 -6.040 13.866 1.00 96.12 294 ALA A CA 1
ATOM 2273 C C . ALA A 1 294 ? -9.182 -4.958 12.948 1.00 96.12 294 ALA A C 1
ATOM 2275 O O . ALA A 1 294 ? -9.712 -5.269 11.880 1.00 96.12 294 ALA A O 1
ATOM 2276 N N . MET A 1 295 ? -9.043 -3.682 13.319 1.00 96.00 295 MET A N 1
ATOM 2277 C CA . MET A 1 295 ? -9.480 -2.558 12.491 1.00 96.00 295 MET A CA 1
ATOM 2278 C C . MET A 1 295 ? -8.668 -2.442 11.203 1.00 96.00 295 MET A C 1
ATOM 2280 O O . MET A 1 295 ? -9.247 -2.209 10.143 1.00 96.00 295 MET A O 1
ATOM 2284 N N . LEU A 1 296 ? -7.347 -2.631 11.269 1.00 96.56 296 LEU A N 1
ATOM 2285 C CA . LEU A 1 296 ? -6.505 -2.656 10.075 1.00 96.56 296 LEU A CA 1
ATOM 2286 C C . LEU A 1 296 ? -6.906 -3.805 9.143 1.00 96.56 296 LEU A C 1
ATOM 2288 O O . LEU A 1 296 ? -7.052 -3.589 7.941 1.00 96.56 296 LEU A O 1
ATOM 2292 N N . LYS A 1 297 ? -7.132 -5.007 9.680 1.00 96.69 297 LYS A N 1
ATOM 2293 C CA . LYS A 1 297 ? -7.609 -6.152 8.892 1.00 96.69 297 LYS A CA 1
ATOM 2294 C C . LYS A 1 297 ? -8.952 -5.855 8.234 1.00 96.69 297 LYS A C 1
ATOM 2296 O O . LYS A 1 297 ? -9.086 -6.026 7.025 1.00 96.69 297 LYS A O 1
ATOM 2301 N N . GLU A 1 298 ? -9.918 -5.331 8.980 1.00 97.38 298 GLU A N 1
ATOM 2302 C CA . GLU A 1 298 ? -11.221 -4.994 8.407 1.00 97.38 298 GLU A CA 1
ATOM 2303 C C . GLU A 1 298 ? -11.135 -3.874 7.374 1.00 97.38 298 GLU A C 1
ATOM 2305 O O . GLU A 1 298 ? -11.807 -3.953 6.353 1.00 97.38 298 GLU A O 1
ATOM 2310 N N . LEU A 1 299 ? -10.265 -2.879 7.562 1.00 97.00 299 LEU A N 1
ATOM 2311 C CA . LEU A 1 299 ? -10.008 -1.851 6.553 1.00 97.00 299 LEU A CA 1
ATOM 2312 C C . LEU A 1 299 ? -9.493 -2.464 5.257 1.00 97.00 299 LEU A C 1
ATOM 2314 O O . LEU A 1 299 ? -10.007 -2.145 4.184 1.00 97.00 299 LEU A O 1
ATOM 2318 N N . LEU A 1 300 ? -8.498 -3.345 5.365 1.00 96.12 300 LEU A N 1
ATOM 2319 C CA . LEU A 1 300 ? -7.924 -4.014 4.211 1.00 96.12 300 LEU A CA 1
ATOM 2320 C C . LEU A 1 300 ? -8.947 -4.912 3.528 1.00 96.12 300 LEU A C 1
ATOM 2322 O O . LEU A 1 300 ? -8.962 -4.901 2.309 1.00 96.12 300 LEU A O 1
ATOM 2326 N N . ARG A 1 301 ? -9.819 -5.617 4.266 1.00 96.44 301 ARG A N 1
ATOM 2327 C CA . ARG A 1 301 ? -10.908 -6.449 3.721 1.00 96.44 301 ARG A CA 1
ATOM 2328 C C . ARG A 1 301 ? -11.986 -5.607 3.026 1.00 96.44 301 ARG A C 1
ATOM 2330 O O . ARG A 1 301 ? -12.287 -5.836 1.853 1.00 96.44 301 ARG A O 1
ATOM 2337 N N . TRP A 1 302 ? -12.551 -4.644 3.753 1.00 96.06 302 TRP A N 1
ATOM 2338 C CA . TRP A 1 302 ? -13.704 -3.830 3.361 1.00 96.06 302 TRP A CA 1
ATOM 2339 C C . TRP A 1 302 ? -13.375 -2.889 2.199 1.00 96.06 302 TRP A C 1
ATOM 2341 O O . TRP A 1 302 ? -14.174 -2.724 1.277 1.00 96.06 302 TRP A O 1
ATOM 2351 N N . HIS A 1 303 ? -12.172 -2.307 2.189 1.00 93.62 303 HIS A N 1
ATOM 2352 C CA . HIS A 1 303 ? -11.724 -1.406 1.132 1.00 93.62 303 HIS A CA 1
ATOM 2353 C C . HIS A 1 303 ? -10.530 -1.972 0.355 1.00 93.62 303 HIS A C 1
ATOM 2355 O O . HIS A 1 303 ? -9.375 -1.600 0.569 1.00 93.62 303 HIS A O 1
ATOM 2361 N N . GLN A 1 304 ? -10.824 -2.829 -0.627 1.00 91.94 304 GLN A N 1
ATOM 2362 C CA . GLN A 1 304 ? -9.820 -3.296 -1.584 1.00 91.94 304 GLN A CA 1
ATOM 2363 C C . GLN A 1 304 ? -9.370 -2.153 -2.502 1.00 91.94 304 GLN A C 1
ATOM 2365 O O . GLN A 1 304 ? -10.072 -1.793 -3.446 1.00 91.94 304 GLN A O 1
ATOM 2370 N N . VAL A 1 305 ? -8.171 -1.613 -2.263 1.00 89.44 305 VAL A N 1
ATOM 2371 C CA . VAL A 1 305 ? -7.571 -0.551 -3.095 1.00 89.44 305 VAL A CA 1
ATOM 2372 C C . VAL A 1 305 ? -7.328 -1.023 -4.536 1.00 89.44 305 VAL A C 1
ATOM 2374 O O . VAL A 1 305 ? -7.443 -0.240 -5.478 1.00 89.44 305 VAL A O 1
ATOM 2377 N N . VAL A 1 306 ? -7.015 -2.312 -4.722 1.00 86.88 306 VAL A N 1
ATOM 2378 C CA . VAL A 1 306 ? -6.810 -2.944 -6.036 1.00 86.88 306 VAL A CA 1
ATOM 2379 C C . VAL A 1 306 ? -7.766 -4.140 -6.183 1.00 86.88 306 VAL A C 1
ATOM 2381 O O . VAL A 1 306 ? -7.341 -5.292 -6.099 1.00 86.88 306 VAL A O 1
ATOM 2384 N N . PRO A 1 307 ? -9.074 -3.898 -6.396 1.00 86.56 307 PRO A N 1
ATOM 2385 C CA . PRO A 1 307 ? -10.120 -4.920 -6.260 1.00 86.56 307 PRO A CA 1
ATOM 2386 C C . PRO A 1 307 ? -10.041 -6.061 -7.285 1.00 86.56 307 PRO A C 1
ATOM 2388 O O . PRO A 1 307 ? -10.563 -7.141 -7.029 1.00 86.56 307 PRO A O 1
ATOM 2391 N N . LEU A 1 308 ? -9.387 -5.832 -8.429 1.00 82.38 308 LEU A N 1
ATOM 2392 C CA . LEU A 1 308 ? -9.224 -6.811 -9.513 1.00 82.38 308 LEU A CA 1
ATOM 2393 C C . LEU A 1 308 ? -7.786 -7.345 -9.645 1.00 82.38 308 LEU A C 1
ATOM 2395 O O . LEU A 1 308 ? -7.445 -7.940 -10.671 1.00 82.38 308 LEU A O 1
ATOM 2399 N N . ALA A 1 309 ? -6.941 -7.107 -8.633 1.00 78.75 309 ALA A N 1
ATOM 2400 C CA . ALA A 1 309 ? -5.513 -7.425 -8.644 1.00 78.75 309 ALA A CA 1
ATOM 2401 C C . ALA A 1 309 ? -4.773 -6.895 -9.904 1.00 78.75 309 ALA A C 1
ATOM 2403 O O . ALA A 1 309 ? -5.276 -6.047 -10.644 1.00 78.75 309 ALA A O 1
ATOM 2404 N N . ILE A 1 310 ? -3.530 -7.342 -10.126 1.00 77.06 310 ILE A N 1
ATOM 2405 C CA . ILE A 1 310 ? -2.714 -6.972 -11.298 1.00 77.06 310 ILE A CA 1
ATOM 2406 C C . ILE A 1 310 ? -2.612 -8.168 -12.259 1.00 77.06 310 ILE A C 1
ATOM 2408 O O . ILE A 1 310 ? -2.370 -9.283 -11.792 1.00 77.06 310 ILE A O 1
ATOM 2412 N N . PRO A 1 311 ? -2.723 -7.953 -13.587 1.00 72.62 311 PRO A N 1
ATOM 2413 C CA . PRO A 1 311 ? -2.609 -9.026 -14.571 1.00 72.62 311 PRO A CA 1
ATOM 2414 C C . PRO A 1 311 ? -1.285 -9.774 -14.530 1.00 72.62 311 PRO A C 1
ATOM 2416 O O . PRO A 1 311 ? -0.225 -9.147 -14.538 1.00 72.62 311 PRO A O 1
ATOM 2419 N N . HIS A 1 312 ? -1.316 -11.108 -14.579 1.00 73.81 312 HIS A N 1
ATOM 2420 C CA . HIS A 1 312 ? -0.139 -11.918 -14.907 1.00 73.81 312 HIS A CA 1
ATOM 2421 C C . HIS A 1 312 ? -0.210 -12.390 -16.357 1.00 73.81 312 HIS A C 1
ATOM 2423 O O . HIS A 1 312 ? -1.277 -12.486 -16.943 1.00 73.81 312 HIS A O 1
ATOM 2429 N N . LEU A 1 313 ? 0.940 -12.706 -16.946 1.00 72.75 313 LEU A N 1
ATOM 2430 C CA . LEU A 1 313 ? 1.049 -13.296 -18.276 1.00 72.75 313 LEU A CA 1
ATOM 2431 C C . LEU A 1 313 ? 1.755 -14.645 -18.145 1.00 72.75 313 LEU A C 1
ATOM 2433 O O . LEU A 1 313 ? 2.811 -14.743 -17.523 1.00 72.75 313 LEU A O 1
ATOM 2437 N N . VAL A 1 314 ? 1.175 -15.678 -18.736 1.00 69.50 314 VAL A N 1
ATOM 2438 C CA . VAL A 1 314 ? 1.717 -17.031 -18.798 1.00 69.50 314 VAL A CA 1
ATOM 2439 C C . VAL A 1 314 ? 2.911 -17.016 -19.745 1.00 69.50 314 VAL A C 1
ATOM 2441 O O . VAL A 1 314 ? 2.772 -16.770 -20.944 1.00 69.50 314 VAL A O 1
ATOM 2444 N N . MET A 1 315 ? 4.106 -17.222 -19.197 1.00 67.88 315 MET A N 1
ATOM 2445 C CA . MET A 1 315 ? 5.367 -17.062 -19.934 1.00 67.88 315 MET A CA 1
ATOM 2446 C C . MET A 1 315 ? 5.769 -18.305 -20.736 1.00 67.88 315 MET A C 1
ATOM 2448 O O . MET A 1 315 ? 6.552 -18.203 -21.685 1.00 67.88 315 MET A O 1
ATOM 2452 N N . GLU A 1 316 ? 5.200 -19.453 -20.388 1.00 71.69 316 GLU A N 1
ATOM 2453 C CA . GLU A 1 316 ? 5.417 -20.761 -20.998 1.00 71.69 316 GLU A CA 1
ATOM 2454 C C . GLU A 1 316 ? 4.137 -21.584 -20.907 1.00 71.69 316 GLU A C 1
ATOM 2456 O O . GLU A 1 316 ? 3.294 -21.315 -20.054 1.00 71.69 316 GLU A O 1
ATOM 2461 N N . ASP A 1 317 ? 3.987 -22.556 -21.797 1.00 75.12 317 ASP A N 1
ATOM 2462 C CA . ASP A 1 317 ? 2.873 -23.490 -21.719 1.00 75.12 317 ASP A CA 1
ATOM 2463 C C . ASP A 1 317 ? 2.912 -24.217 -20.363 1.00 75.12 317 ASP A C 1
ATOM 2465 O O . ASP A 1 317 ? 3.968 -24.682 -19.938 1.00 75.12 317 ASP A O 1
ATOM 2469 N N . ASN A 1 318 ? 1.780 -24.293 -19.670 1.00 68.62 318 ASN A N 1
ATOM 2470 C CA . ASN A 1 318 ? 1.692 -24.840 -18.318 1.00 68.62 318 ASN A CA 1
ATOM 2471 C C . ASN A 1 318 ? 0.500 -25.797 -18.190 1.00 68.62 318 ASN A C 1
ATOM 2473 O O . ASN A 1 318 ? -0.382 -25.793 -19.043 1.00 68.62 318 ASN A O 1
ATOM 2477 N N . ILE A 1 319 ? 0.464 -26.614 -17.137 1.00 71.00 319 ILE A N 1
ATOM 2478 C CA . ILE A 1 319 ? -0.696 -27.435 -16.783 1.00 71.00 319 ILE A CA 1
ATOM 2479 C C . ILE A 1 319 ? -1.126 -27.097 -15.351 1.00 71.00 319 ILE A C 1
ATOM 2481 O O . ILE A 1 319 ? -0.311 -27.176 -14.434 1.00 71.00 319 ILE A O 1
ATOM 2485 N N . TYR A 1 320 ? -2.392 -26.734 -15.155 1.00 64.94 320 TYR A N 1
ATOM 2486 C CA . TYR A 1 320 ? -2.993 -26.449 -13.849 1.00 64.94 320 TYR A CA 1
ATOM 2487 C C . TYR A 1 320 ? -4.273 -27.275 -13.690 1.00 64.94 320 TYR A C 1
ATOM 2489 O O . TYR A 1 320 ? -5.081 -27.304 -14.609 1.00 64.94 320 TYR A O 1
ATOM 2497 N N . ASP A 1 321 ? -4.410 -28.021 -12.589 1.00 67.88 321 ASP A N 1
ATOM 2498 C CA . ASP A 1 321 ? -5.523 -28.955 -12.325 1.00 67.88 321 ASP A CA 1
ATOM 2499 C C . ASP A 1 321 ? -5.874 -29.905 -13.488 1.00 67.88 321 ASP A C 1
ATOM 2501 O O . ASP A 1 321 ? -7.019 -30.287 -13.707 1.00 67.88 321 ASP A O 1
ATOM 2505 N N . GLY A 1 322 ? -4.849 -30.332 -14.234 1.00 65.31 322 GLY A N 1
ATOM 2506 C CA . GLY A 1 322 ? -4.996 -31.220 -15.392 1.00 65.31 322 GLY A CA 1
ATOM 2507 C C . GLY A 1 322 ? -5.292 -30.506 -16.716 1.00 65.31 322 GLY A C 1
ATOM 2508 O O . GLY A 1 322 ? -5.374 -31.171 -17.749 1.00 65.31 322 GLY A O 1
ATOM 2509 N N . PHE A 1 323 ? -5.378 -29.175 -16.722 1.00 51.97 323 PHE A N 1
ATOM 2510 C CA . PHE A 1 323 ? -5.698 -28.359 -17.894 1.00 51.97 323 PHE A CA 1
ATOM 2511 C C . PHE A 1 323 ? -4.494 -27.604 -18.445 1.00 51.97 323 PHE A C 1
ATOM 2513 O O . PHE A 1 323 ? -3.683 -27.068 -17.698 1.00 51.97 323 PHE A O 1
ATOM 2520 N N . PHE A 1 324 ? -4.389 -27.537 -19.773 1.00 66.81 324 PHE A N 1
ATOM 2521 C CA . PHE A 1 324 ? -3.275 -26.908 -20.479 1.00 66.81 324 PHE A CA 1
ATOM 2522 C C . PHE A 1 324 ? -3.480 -25.398 -20.679 1.00 66.81 324 PHE A C 1
ATOM 2524 O O . PHE A 1 324 ? -4.370 -24.960 -21.407 1.00 66.81 324 PHE A O 1
ATOM 2531 N N . ILE A 1 325 ? -2.582 -24.597 -20.115 1.00 67.00 325 ILE A N 1
ATOM 2532 C CA . ILE A 1 325 ? -2.557 -23.141 -20.216 1.00 67.00 325 ILE A CA 1
ATOM 2533 C C . ILE A 1 325 ? -1.475 -22.723 -21.220 1.00 67.00 325 ILE A C 1
ATOM 2535 O O . ILE A 1 325 ? -0.287 -22.836 -20.923 1.00 67.00 325 ILE A O 1
ATOM 2539 N N . PRO A 1 326 ? -1.834 -22.191 -22.399 1.00 67.19 326 PRO A N 1
ATOM 2540 C CA . PRO A 1 326 ? -0.846 -21.799 -23.391 1.00 67.19 326 PRO A CA 1
ATOM 2541 C C . PRO A 1 326 ? -0.117 -20.507 -23.007 1.00 67.19 326 PRO A C 1
ATOM 2543 O O . PRO A 1 326 ? -0.709 -19.553 -22.486 1.00 67.19 326 PRO A O 1
ATOM 2546 N N . LYS A 1 327 ? 1.152 -20.429 -23.398 1.00 72.94 327 LYS A N 1
ATOM 2547 C CA . LYS A 1 327 ? 1.985 -19.229 -23.373 1.00 72.94 327 LYS A CA 1
ATOM 2548 C C . LYS A 1 327 ? 1.274 -18.036 -24.011 1.00 72.94 327 LYS A C 1
ATOM 2550 O O . LYS A 1 327 ? 0.661 -18.137 -25.078 1.00 72.94 327 LYS A O 1
ATOM 2555 N N . GLY A 1 328 ? 1.414 -16.880 -23.368 1.00 67.75 328 GLY A N 1
ATOM 2556 C CA . GLY A 1 328 ? 0.810 -15.611 -23.766 1.00 67.75 328 GLY A CA 1
ATOM 2557 C C . GLY A 1 328 ? -0.605 -15.391 -23.225 1.00 67.75 328 GLY A C 1
ATOM 2558 O O . GLY A 1 328 ? -1.193 -14.349 -23.502 1.00 67.75 328 GLY A O 1
ATOM 2559 N N . THR A 1 329 ? -1.155 -16.334 -22.457 1.00 67.31 329 THR A N 1
ATOM 2560 C CA . THR A 1 329 ? -2.438 -16.147 -21.763 1.00 67.31 329 THR A CA 1
ATOM 2561 C C . THR A 1 329 ? -2.259 -15.181 -20.597 1.00 67.31 329 THR A C 1
ATOM 2563 O O . THR A 1 329 ? -1.313 -15.322 -19.830 1.00 67.31 329 THR A O 1
ATOM 2566 N N . VAL A 1 330 ? -3.137 -14.189 -20.453 1.00 66.50 330 VAL A N 1
ATOM 2567 C CA . VAL A 1 330 ? -3.111 -13.280 -19.300 1.00 66.50 330 VAL A CA 1
ATOM 2568 C C . VAL A 1 330 ? -3.963 -13.895 -18.187 1.00 66.50 330 VAL A C 1
ATOM 2570 O O . VAL A 1 330 ? -5.174 -14.015 -18.332 1.00 66.50 330 VAL A O 1
ATOM 2573 N N . VAL A 1 331 ? -3.331 -14.297 -17.088 1.00 58.91 331 VAL A N 1
ATOM 2574 C CA . VAL A 1 331 ? -3.960 -14.962 -15.940 1.00 58.91 331 VAL A CA 1
ATOM 2575 C C . VAL A 1 331 ? -3.916 -14.034 -14.740 1.00 58.91 331 VAL A C 1
ATOM 2577 O O . VAL A 1 331 ? -2.918 -13.367 -14.505 1.00 58.91 331 VAL A O 1
ATOM 2580 N N . PHE A 1 332 ? -4.960 -14.006 -13.935 1.00 58.22 332 PHE A N 1
ATOM 2581 C CA . PHE A 1 332 ? -4.895 -13.463 -12.589 1.00 58.22 332 PHE A CA 1
ATOM 2582 C C . PHE A 1 332 ? -5.486 -14.522 -11.662 1.00 58.22 332 PHE A C 1
ATOM 2584 O O . PHE A 1 332 ? -6.456 -15.181 -12.030 1.00 58.22 332 PHE A O 1
ATOM 2591 N N . GLY A 1 333 ? -4.885 -14.713 -10.489 1.00 47.56 333 GLY A N 1
ATOM 2592 C CA . GLY A 1 333 ? -5.354 -15.717 -9.536 1.00 47.56 333 GLY A CA 1
ATOM 2593 C C . GLY A 1 333 ? -6.732 -15.354 -8.994 1.00 47.56 333 GLY A C 1
ATOM 2594 O O . GLY A 1 333 ? -6.887 -14.280 -8.419 1.00 47.56 333 GLY A O 1
ATOM 2595 N N . ASN A 1 334 ? -7.705 -16.239 -9.181 1.00 36.03 334 ASN A N 1
ATOM 2596 C CA . ASN A 1 334 ? -8.888 -16.299 -8.336 1.00 36.03 334 ASN A CA 1
ATOM 2597 C C . ASN A 1 334 ? -8.528 -17.234 -7.173 1.00 36.03 334 ASN A C 1
ATOM 2599 O O . ASN A 1 334 ? -8.012 -18.321 -7.443 1.00 36.03 334 ASN A O 1
ATOM 2603 N N . ALA A 1 335 ? -8.669 -16.772 -5.930 1.00 36.00 335 ALA A N 1
ATOM 2604 C CA . ALA A 1 335 ? -8.485 -17.635 -4.764 1.00 36.00 335 ALA A CA 1
ATOM 2605 C C . ALA A 1 335 ? -9.749 -18.458 -4.535 1.00 36.00 335 ALA A C 1
ATOM 2607 O O . ALA A 1 335 ? -10.839 -17.875 -4.741 1.00 36.00 335 ALA A O 1
#

pLDDT: mean 84.89, std 11.83, range [36.0, 97.38]

Radius of gyration: 22.94 Å; chains: 1; bounding box: 62×56×66 Å

Sequence (335 aa):
DDVYDGYFIPKGTIVFGNAWGIMHDPDVFEDPMAFKPERFLRDGKPNPDILDPMIATFGFGRRICPGRLLAVETLYSIISSTLAMYNILPPKDEQGNPVKVEARLSGGAMIAIAGLGIEIIYGFEFKAAGDALIQDVIAVAAAFKAAGVRGRFWVEILLVLKYVPSWMPGAGFHRWAIEHREASRRVLNNPFQEVYEAHAKHEAKKCMATSLIDRLPAGDTAEREEATIIARNVTAQTHLGAVETTHSAAMAFLMAMAVYPEIQKAAQDELDRVVGHGVIPDFTHKPELPCVDAMLKELLRWHQVVPLAIPHLVMEDNIYDGFFIPKGTVVFGNA

Secondary structure (DSSP, 8-state):
-EEETTEEE-TT-B----HHHHHT-TTTSSSTTS--GGGGEETTEE-TTSPPTHHHHT--GGGS-TTHHHHHHHHHHHHHHHHHH------B-TTSPBPPPP----HHHHHHHHHHHHHHHH-PPPP-TT-HHHHHHHHHHHHHHHHHSTTSSGGGT-GGGGGS-TTSTTTHHHHHHHHHHHHHHHHHHHHHHHHHHHHHTT-PPSSHHHHHHTTSPSSS-HHHHHHHHHHHHHHHHHHHHHHHHHHHHHHHHHHHHHH-HHHHHHHHHHHHHHT-TTPPP-TTSGGG-HHHHHHHHHHHHH--SSTT---EE--S-EEETTEEE-TT-EE----

Organism: NCBI:txid2316362